Protein AF-0000000087188736 (afdb_homodimer)

Organism: Streptomyces mobaraensis (NCBI:txid35621)

Structure (mmCIF, N/CA/C/O backbone):
data_AF-0000000087188736-model_v1
#
loop_
_entity.id
_entity.type
_entity.pdbx_description
1 polymer 'DUF3574 domain-containing protein'
#
loop_
_atom_site.group_PDB
_atom_site.id
_atom_site.type_symbol
_atom_site.label_atom_id
_atom_site.label_alt_id
_atom_site.label_comp_id
_atom_site.label_asym_id
_atom_site.label_entity_id
_atom_site.label_seq_id
_atom_site.pdbx_PDB_ins_code
_atom_site.Cartn_x
_atom_site.Cartn_y
_atom_site.Cartn_z
_atom_site.occupancy
_atom_site.B_iso_or_equiv
_atom_site.auth_seq_id
_atom_site.auth_comp_id
_atom_site.auth_asym_id
_atom_site.auth_atom_id
_atom_site.pdbx_PDB_model_num
ATOM 1 N N . MET A 1 1 ? -51.281 62.625 -35.094 1 27.75 1 MET A N 1
ATOM 2 C CA . MET A 1 1 ? -51.719 63.25 -33.875 1 27.75 1 MET A CA 1
ATOM 3 C C . MET A 1 1 ? -50.906 62.75 -32.688 1 27.75 1 MET A C 1
ATOM 5 O O . MET A 1 1 ? -50.688 63.5 -31.719 1 27.75 1 MET A O 1
ATOM 9 N N . PRO A 1 2 ? -50.438 61.281 -32.531 1 32.44 2 PRO A N 1
ATOM 10 C CA . PRO A 1 2 ? -50.594 60.719 -31.188 1 32.44 2 PRO A CA 1
ATOM 11 C C . PRO A 1 2 ? -49.5 61.125 -30.203 1 32.44 2 PRO A C 1
ATOM 13 O O . PRO A 1 2 ? -48.406 61.531 -30.625 1 32.44 2 PRO A O 1
ATOM 16 N N . GLN A 1 3 ? -49.906 61.5 -29 1 30.98 3 GLN A N 1
ATOM 17 C CA . GLN A 1 3 ? -49.5 61.938 -27.672 1 30.98 3 GLN A CA 1
ATOM 18 C C . GLN A 1 3 ? -48.469 61 -27.062 1 30.98 3 GLN A C 1
ATOM 20 O O . GLN A 1 3 ? -48.625 59.781 -27.141 1 30.98 3 GLN A O 1
ATOM 25 N N . ARG A 1 4 ? -47.219 61.406 -27.141 1 35.22 4 ARG A N 1
ATOM 26 C CA . ARG A 1 4 ? -45.938 60.906 -26.578 1 35.22 4 ARG A CA 1
ATOM 27 C C . ARG A 1 4 ? -46.094 60.656 -25.078 1 35.22 4 ARG A C 1
ATOM 29 O O . ARG A 1 4 ? -46.031 61.562 -24.266 1 35.22 4 ARG A O 1
ATOM 36 N N . THR A 1 5 ? -47.25 59.844 -24.703 1 33.78 5 THR A N 1
ATOM 37 C CA . THR A 1 5 ? -47.469 59.875 -23.25 1 33.78 5 THR A CA 1
ATOM 38 C C . THR A 1 5 ? -46.188 59.469 -22.516 1 33.78 5 THR A C 1
ATOM 40 O O . THR A 1 5 ? -45.344 58.719 -23.062 1 33.78 5 THR A O 1
ATOM 43 N N . SER A 1 6 ? -45.688 60.344 -21.641 1 32.16 6 SER A N 1
ATOM 44 C CA . SER A 1 6 ? -44.688 60.531 -20.578 1 32.16 6 SER A CA 1
ATOM 45 C C . SER A 1 6 ? -44.656 59.312 -19.656 1 32.16 6 SER A C 1
ATOM 47 O O . SER A 1 6 ? -45.656 58.969 -19.016 1 32.16 6 SER A O 1
ATOM 49 N N . ARG A 1 7 ? -43.875 58.219 -20.141 1 32.88 7 ARG A N 1
ATOM 50 C CA . ARG A 1 7 ? -43.688 56.938 -19.438 1 32.88 7 ARG A CA 1
ATOM 51 C C . ARG A 1 7 ? -43.188 57.188 -18.016 1 32.88 7 ARG A C 1
ATOM 53 O O . ARG A 1 7 ? -42.125 57.75 -17.812 1 32.88 7 ARG A O 1
ATOM 60 N N . LEU A 1 8 ? -44.219 57.5 -17.078 1 28.23 8 LEU A N 1
ATOM 61 C CA . LEU A 1 8 ? -44.062 57.719 -15.656 1 28.23 8 LEU A CA 1
ATOM 62 C C . LEU A 1 8 ? -43.188 56.656 -15.039 1 28.23 8 LEU A C 1
ATOM 64 O O . LEU A 1 8 ? -43.312 55.469 -15.344 1 28.23 8 LEU A O 1
ATOM 68 N N . ARG A 1 9 ? -42.094 57.062 -14.367 1 30.64 9 ARG A N 1
ATOM 69 C CA . ARG A 1 9 ? -40.906 56.625 -13.625 1 30.64 9 ARG A CA 1
ATOM 70 C C . ARG A 1 9 ? -41.312 55.844 -12.383 1 30.64 9 ARG A C 1
ATOM 72 O O . ARG A 1 9 ? -40.469 55.469 -11.562 1 30.64 9 ARG A O 1
ATOM 79 N N . THR A 1 10 ? -42.625 55.312 -12.211 1 30.67 10 THR A N 1
ATOM 80 C CA . THR A 1 10 ? -42.844 55.094 -10.789 1 30.67 10 THR A CA 1
ATOM 81 C C . THR A 1 10 ? -41.875 54.062 -10.234 1 30.67 10 THR A C 1
ATOM 83 O O . THR A 1 10 ? -41.656 53 -10.836 1 30.67 10 THR A O 1
ATOM 86 N N . ALA A 1 11 ? -40.938 54.562 -9.297 1 24.89 11 ALA A N 1
ATOM 87 C CA . ALA A 1 11 ? -39.906 54.062 -8.383 1 24.89 11 ALA A CA 1
ATOM 88 C C . ALA A 1 11 ? -40.438 52.906 -7.527 1 24.89 11 ALA A C 1
ATOM 90 O O . ALA A 1 11 ? -41.594 52.938 -7.098 1 24.89 11 ALA A O 1
ATOM 91 N N . ALA A 1 12 ? -39.656 51.75 -7.457 1 25.45 12 ALA A N 1
ATOM 92 C CA . ALA A 1 12 ? -39.562 50.344 -7.031 1 25.45 12 ALA A CA 1
ATOM 93 C C . ALA A 1 12 ? -39.562 50.25 -5.508 1 25.45 12 ALA A C 1
ATOM 95 O O . ALA A 1 12 ? -38.531 50.5 -4.863 1 25.45 12 ALA A O 1
ATOM 96 N N . LEU A 1 13 ? -40.344 50.969 -4.648 1 25.38 13 LEU A N 1
ATOM 97 C CA . LEU A 1 13 ? -40 50.906 -3.232 1 25.38 13 LEU A CA 1
ATOM 98 C C . LEU A 1 13 ? -40.25 49.5 -2.689 1 25.38 13 LEU A C 1
ATOM 100 O O . LEU A 1 13 ? -41.406 49.062 -2.566 1 25.38 13 LEU A O 1
ATOM 104 N N . ALA A 1 14 ? -39.594 48.375 -3.336 1 23.55 14 ALA A N 1
ATOM 105 C CA . ALA A 1 14 ? -39.969 47.031 -2.883 1 23.55 14 ALA A CA 1
ATOM 106 C C . ALA A 1 14 ? -39.906 46.938 -1.361 1 23.55 14 ALA A C 1
ATOM 108 O O . ALA A 1 14 ? -39.219 47.688 -0.707 1 23.55 14 ALA A O 1
ATOM 109 N N . ALA A 1 15 ? -40.688 45.969 -0.725 1 23.75 15 ALA A N 1
ATOM 110 C CA . ALA A 1 15 ? -41.438 45.406 0.397 1 23.75 15 ALA A CA 1
ATOM 111 C C . ALA A 1 15 ? -40.5 44.719 1.386 1 23.75 15 ALA A C 1
ATOM 113 O O . ALA A 1 15 ? -39.938 43.688 1.08 1 23.75 15 ALA A O 1
ATOM 114 N N . ALA A 1 16 ? -39.5 45.406 2.045 1 26.44 16 ALA A N 1
ATOM 115 C CA . ALA A 1 16 ? -38.562 44.688 2.896 1 26.44 16 ALA A CA 1
ATOM 116 C C . ALA A 1 16 ? -39.312 43.969 4.043 1 26.44 16 ALA A C 1
ATOM 118 O O . ALA A 1 16 ? -39.812 44.625 4.953 1 26.44 16 ALA A O 1
ATOM 119 N N . THR A 1 17 ? -40.188 42.969 3.793 1 27.25 17 THR A N 1
ATOM 120 C CA . THR A 1 17 ? -40.938 42.375 4.887 1 27.25 17 THR A CA 1
ATOM 121 C C . THR A 1 17 ? -40 41.719 5.906 1 27.25 17 THR A C 1
ATOM 123 O O . THR A 1 17 ? -39.156 40.906 5.547 1 27.25 17 THR A O 1
ATOM 126 N N . VAL A 1 18 ? -39.406 42.5 6.844 1 26.5 18 VAL A N 1
ATOM 127 C CA . VAL A 1 18 ? -38.531 42.031 7.934 1 26.5 18 VAL A CA 1
ATOM 128 C C . VAL A 1 18 ? -39.281 40.969 8.742 1 26.5 18 VAL A C 1
ATOM 130 O O . VAL A 1 18 ? -40.312 41.25 9.359 1 26.5 18 VAL A O 1
ATOM 133 N N . LEU A 1 19 ? -39.25 39.656 8.227 1 26.11 19 LEU A N 1
ATOM 134 C CA . LEU A 1 19 ? -39.875 38.5 8.859 1 26.11 19 LEU A CA 1
ATOM 135 C C . LEU A 1 19 ? -39.469 38.406 10.32 1 26.11 19 LEU A C 1
ATOM 137 O O . LEU A 1 19 ? -38.344 38.688 10.68 1 26.11 19 LEU A O 1
ATOM 141 N N . ALA A 1 20 ? -40.438 38.438 11.219 1 27.31 20 ALA A N 1
ATOM 142 C CA . ALA A 1 20 ? -40.656 38.375 12.664 1 27.31 20 ALA A CA 1
ATOM 143 C C . ALA A 1 20 ? -40.062 37.094 13.25 1 27.31 20 ALA A C 1
ATOM 145 O O . ALA A 1 20 ? -40.438 36 12.875 1 27.31 20 ALA A O 1
ATOM 146 N N . VAL A 1 21 ? -38.719 37.062 13.445 1 28.19 21 VAL A N 1
ATOM 147 C CA . VAL A 1 21 ? -38.031 35.938 14.039 1 28.19 21 VAL A CA 1
ATOM 148 C C . VAL A 1 21 ? -38.656 35.562 15.367 1 28.19 21 VAL A C 1
ATOM 150 O O . VAL A 1 21 ? -38.688 36.344 16.312 1 28.19 21 VAL A O 1
ATOM 153 N N . GLY A 1 22 ? -39.812 34.875 15.266 1 24.58 22 GLY A N 1
ATOM 154 C CA . GLY A 1 22 ? -40.625 34.344 16.359 1 24.58 22 GLY A CA 1
ATOM 155 C C . GLY A 1 22 ? -39.781 33.719 17.453 1 24.58 22 GLY A C 1
ATOM 156 O O . GLY A 1 22 ? -38.594 33.375 17.234 1 24.58 22 GLY A O 1
ATOM 157 N N . ALA A 1 23 ? -40.344 33.875 18.656 1 27.56 23 ALA A N 1
ATOM 158 C CA . ALA A 1 23 ? -40.031 33.688 20.078 1 27.56 23 ALA A CA 1
ATOM 159 C C . ALA A 1 23 ? -39.594 32.25 20.359 1 27.56 23 ALA A C 1
ATOM 161 O O . ALA A 1 23 ? -39.875 31.344 19.562 1 27.56 23 ALA A O 1
ATOM 162 N N . PRO A 1 24 ? -39.219 32 21.672 1 32.84 24 PRO A N 1
ATOM 163 C CA . PRO A 1 24 ? -38.469 31.031 22.484 1 32.84 24 PRO A CA 1
ATOM 164 C C . PRO A 1 24 ? -39.25 29.734 22.719 1 32.84 24 PRO A C 1
ATOM 166 O O . PRO A 1 24 ? -40.312 29.75 23.328 1 32.84 24 PRO A O 1
ATOM 169 N N . THR A 1 25 ? -39.531 28.969 21.625 1 30.72 25 THR A N 1
ATOM 170 C CA . THR A 1 25 ? -40.406 27.828 21.938 1 30.72 25 THR A CA 1
ATOM 171 C C . THR A 1 25 ? -39.906 27.094 23.188 1 30.72 25 THR A C 1
ATOM 173 O O . THR A 1 25 ? -38.719 27.125 23.5 1 30.72 25 THR A O 1
ATOM 176 N N . ALA A 1 26 ? -40.812 26.844 24.109 1 27.23 26 ALA A N 1
ATOM 177 C CA . ALA A 1 26 ? -40.938 26.141 25.375 1 27.23 26 ALA A CA 1
ATOM 178 C C . ALA A 1 26 ? -40.344 24.734 25.281 1 27.23 26 ALA A C 1
ATOM 180 O O . ALA A 1 26 ? -40.438 24.078 24.25 1 27.23 26 ALA A O 1
ATOM 181 N N . TYR A 1 27 ? -39.344 24.422 26.125 1 25.69 27 TYR A N 1
ATOM 182 C CA . TYR A 1 27 ? -38.625 23.203 26.516 1 25.69 27 TYR A CA 1
ATOM 183 C C . TYR A 1 27 ? -39.625 22.109 26.906 1 25.69 27 TYR A C 1
ATOM 185 O O . TYR A 1 27 ? -40.156 22.109 28.016 1 25.69 27 TYR A O 1
ATOM 193 N N . ALA A 1 28 ? -40.562 21.812 26.016 1 27.34 28 ALA A N 1
ATOM 194 C CA . ALA A 1 28 ? -41.5 20.766 26.453 1 27.34 28 ALA A CA 1
ATOM 195 C C . ALA A 1 28 ? -40.719 19.578 27.031 1 27.34 28 ALA A C 1
ATOM 197 O O . ALA A 1 28 ? -39.625 19.234 26.547 1 27.34 28 ALA A O 1
ATOM 198 N N . ALA A 1 29 ? -41 19.25 28.25 1 29.73 29 ALA A N 1
ATOM 199 C CA . ALA A 1 29 ? -40.719 18.094 29.109 1 29.73 29 ALA A CA 1
ATOM 200 C C . ALA A 1 29 ? -41.062 16.797 28.406 1 29.73 29 ALA A C 1
ATOM 202 O O . ALA A 1 29 ? -42.219 16.469 28.188 1 29.73 29 ALA A O 1
ATOM 203 N N . LEU A 1 30 ? -40.406 16.453 27.266 1 29.36 30 LEU A N 1
ATOM 204 C CA . LEU A 1 30 ? -40.719 15.156 26.656 1 29.36 30 LEU A CA 1
ATOM 205 C C . LEU A 1 30 ? -40.719 14.047 27.703 1 29.36 30 LEU A C 1
ATOM 207 O O . LEU A 1 30 ? -39.75 13.93 28.484 1 29.36 30 LEU A O 1
ATOM 211 N N . ASP A 1 31 ? -41.812 13.688 28.172 1 30.98 31 ASP A N 1
ATOM 212 C CA . ASP A 1 31 ? -42.156 12.484 28.938 1 30.98 31 ASP A CA 1
ATOM 213 C C . ASP A 1 31 ? -41.406 11.266 28.406 1 30.98 31 ASP A C 1
ATOM 215 O O . ASP A 1 31 ? -41.25 11.109 27.188 1 30.98 31 ASP A O 1
ATOM 219 N N . ALA A 1 32 ? -40.469 10.68 29.234 1 30.78 32 ALA A N 1
ATOM 220 C CA . ALA A 1 32 ? -39.594 9.523 29.172 1 30.78 32 ALA A CA 1
ATOM 221 C C . ALA A 1 32 ? -40.312 8.281 28.703 1 30.78 32 ALA A C 1
ATOM 223 O O . ALA A 1 32 ? -40.938 7.582 29.5 1 30.78 32 ALA A O 1
ATOM 224 N N . GLY A 1 33 ? -41.375 8.375 27.812 1 33.59 33 GLY A N 1
ATOM 225 C CA . GLY A 1 33 ? -41.906 7.066 27.469 1 33.59 33 GLY A CA 1
ATOM 226 C C . GLY A 1 33 ? -40.812 6.051 27.156 1 33.59 33 GLY A C 1
ATOM 227 O O . GLY A 1 33 ? -39.688 6.418 26.906 1 33.59 33 GLY A O 1
ATOM 228 N N . GLY A 1 34 ? -41.156 4.762 27.438 1 40 34 GLY A N 1
ATOM 229 C CA . GLY A 1 34 ? -40.375 3.539 27.281 1 40 34 GLY A CA 1
ATOM 230 C C . GLY A 1 34 ? -39.656 3.459 25.953 1 40 34 GLY A C 1
ATOM 231 O O . GLY A 1 34 ? -40.281 3.404 24.906 1 40 34 GLY A O 1
ATOM 232 N N . GLU A 1 35 ? -38.594 4.203 25.797 1 39.28 35 GLU A N 1
ATOM 233 C CA . GLU A 1 35 ? -37.75 4.23 24.578 1 39.28 35 GLU A CA 1
ATOM 234 C C . GLU A 1 35 ? -37.562 2.822 24.031 1 39.28 35 GLU A C 1
ATOM 236 O O . GLU A 1 35 ? -37.125 1.926 24.75 1 39.28 35 GLU A O 1
ATOM 241 N N . PRO A 1 36 ? -38.531 2.41 23 1 43.47 36 PRO A N 1
ATOM 242 C CA . PRO A 1 36 ? -38.188 1.096 22.453 1 43.47 36 PRO A CA 1
ATOM 243 C C . PRO A 1 36 ? -36.688 0.886 22.297 1 43.47 36 PRO A C 1
ATOM 245 O O . PRO A 1 36 ? -35.938 1.857 22.219 1 43.47 36 PRO A O 1
ATOM 248 N N . ALA A 1 37 ? -36.188 -0.31 22.594 1 42.84 37 ALA A N 1
ATOM 249 C CA . ALA A 1 37 ? -34.812 -0.797 22.438 1 42.84 37 ALA A CA 1
ATOM 250 C C . ALA A 1 37 ? -34.156 -0.252 21.156 1 42.84 37 ALA A C 1
ATOM 252 O O . ALA A 1 37 ? -34.844 -0.076 20.141 1 42.84 37 ALA A O 1
ATOM 253 N N . PRO A 1 38 ? -33.188 0.648 21.266 1 43.16 38 PRO A N 1
ATOM 254 C CA . PRO A 1 38 ? -32.5 1.058 20.031 1 43.16 38 PRO A CA 1
ATOM 255 C C . PRO A 1 38 ? -32.406 -0.062 19 1 43.16 38 PRO A C 1
ATOM 257 O O . PRO A 1 38 ? -32.062 -1.194 19.328 1 43.16 38 PRO A O 1
ATOM 260 N N . ALA A 1 39 ? -33.438 -0.258 18.156 1 43.62 39 ALA A N 1
ATOM 261 C CA . ALA A 1 39 ? -33.219 -1.153 17.031 1 43.62 39 ALA A CA 1
ATOM 262 C C . ALA A 1 39 ? -31.766 -1.042 16.516 1 43.62 39 ALA A C 1
ATOM 264 O O . ALA A 1 39 ? -31.219 0.058 16.422 1 43.62 39 ALA A O 1
ATOM 265 N N . ASP A 1 40 ? -30.875 -1.92 16.844 1 44.75 40 ASP A N 1
ATOM 266 C CA . ASP A 1 40 ? -29.594 -2.057 16.172 1 44.75 40 ASP A CA 1
ATOM 267 C C . ASP A 1 40 ? -29.703 -1.699 14.688 1 44.75 40 ASP A C 1
ATOM 269 O O . ASP A 1 40 ? -30.266 -2.469 13.898 1 44.75 40 ASP A O 1
ATOM 273 N N . ARG A 1 41 ? -30.188 -0.602 14.203 1 47.16 41 ARG A N 1
ATOM 274 C CA . ARG A 1 41 ? -30.141 -0.285 12.773 1 47.16 41 ARG A CA 1
ATOM 275 C C . ARG A 1 41 ? -28.828 -0.756 12.148 1 47.16 41 ARG A C 1
ATOM 277 O O . ARG A 1 41 ? -27.766 -0.19 12.414 1 47.16 41 ARG A O 1
ATOM 284 N N . SER A 1 42 ? -28.531 -2.086 12.016 1 52.53 42 SER A N 1
ATOM 285 C CA . SER A 1 42 ? -27.453 -2.59 11.164 1 52.53 42 SER A CA 1
ATOM 286 C C . SER A 1 42 ? -27.312 -1.75 9.898 1 52.53 42 SER A C 1
ATOM 288 O O . SER A 1 42 ? -28.234 -1.699 9.07 1 52.53 42 SER A O 1
ATOM 290 N N . THR A 1 43 ? -26.891 -0.532 9.945 1 63.12 43 THR A N 1
ATOM 291 C CA . THR A 1 43 ? -26.594 0.193 8.711 1 63.12 43 THR A CA 1
ATOM 292 C C . THR A 1 43 ? -26.234 -0.773 7.59 1 63.12 43 THR A C 1
ATOM 294 O O . THR A 1 43 ? -25.359 -1.629 7.758 1 63.12 43 THR A O 1
ATOM 297 N N . ALA A 1 44 ? -27.031 -1.11 6.754 1 68.25 44 ALA A N 1
ATOM 298 C CA . ALA A 1 44 ? -26.938 -1.999 5.598 1 68.25 44 ALA A CA 1
ATOM 299 C C . ALA A 1 44 ? -25.703 -1.69 4.762 1 68.25 44 ALA A C 1
ATOM 301 O O . ALA A 1 44 ? -25.5 -0.548 4.344 1 68.25 44 ALA A O 1
ATOM 302 N N . VAL A 1 45 ? -24.641 -2.475 4.988 1 82.06 45 VAL A N 1
ATOM 303 C CA . VAL A 1 45 ? -23.453 -2.361 4.148 1 82.06 45 VAL A CA 1
ATOM 304 C C . VAL A 1 45 ? -23.812 -2.652 2.697 1 82.06 45 VAL A C 1
ATOM 306 O O . VAL A 1 45 ? -24.438 -3.674 2.4 1 82.06 45 VAL A O 1
ATOM 309 N N . ARG A 1 46 ? -23.688 -1.689 1.823 1 91.12 46 ARG A N 1
ATOM 310 C CA . ARG A 1 46 ? -23.891 -1.845 0.387 1 91.12 46 ARG A CA 1
ATOM 311 C C . ARG A 1 46 ? -22.797 -2.713 -0.231 1 91.12 46 ARG A C 1
ATOM 313 O O . ARG A 1 46 ? -21.641 -2.668 0.198 1 91.12 46 ARG A O 1
ATOM 320 N N . GLY A 1 47 ? -23.234 -3.549 -1.234 1 95.44 47 GLY A N 1
ATOM 321 C CA . GLY A 1 47 ? -22.297 -4.352 -1.997 1 95.44 47 GLY A CA 1
ATOM 322 C C . GLY A 1 47 ? -22.234 -5.797 -1.54 1 95.44 47 GLY A C 1
ATOM 323 O O . GLY A 1 47 ? -22.969 -6.199 -0.637 1 95.44 47 GLY A O 1
ATOM 324 N N . THR A 1 48 ? -21.594 -6.555 -2.295 1 95.88 48 THR A N 1
ATOM 325 C CA . THR A 1 48 ? -21.391 -7.973 -2.023 1 95.88 48 THR A CA 1
ATOM 326 C C . THR A 1 48 ? -20.016 -8.219 -1.432 1 95.88 48 THR A C 1
ATOM 328 O O . THR A 1 48 ? -19.047 -7.504 -1.755 1 95.88 48 THR A O 1
ATOM 331 N N . PRO A 1 49 ? -19.844 -9.203 -0.565 1 97.12 49 PRO A N 1
ATOM 332 C CA . PRO A 1 49 ? -18.547 -9.5 0.04 1 97.12 49 PRO A CA 1
ATOM 333 C C . PRO A 1 49 ? -17.5 -9.961 -0.982 1 97.12 49 PRO A C 1
ATOM 335 O O . PRO A 1 49 ? -17.766 -10.898 -1.745 1 97.12 49 PRO A O 1
ATOM 338 N N . TYR A 1 50 ? -16.391 -9.289 -0.994 1 97.81 50 TYR A N 1
ATOM 339 C CA . TYR A 1 50 ? -15.234 -9.586 -1.835 1 97.81 50 TYR A CA 1
ATOM 340 C C . TYR A 1 50 ? -13.961 -9.703 -0.999 1 97.81 50 TYR A C 1
ATOM 342 O O . TYR A 1 50 ? -13.945 -9.312 0.171 1 97.81 50 TYR A O 1
ATOM 350 N N . VAL A 1 51 ? -12.977 -10.312 -1.604 1 98.06 51 VAL A N 1
ATOM 351 C CA . VAL A 1 51 ? -11.594 -10.211 -1.147 1 98.06 51 VAL A CA 1
ATOM 352 C C . VAL A 1 51 ? -10.812 -9.281 -2.072 1 98.06 51 VAL A C 1
ATOM 354 O O . VAL A 1 51 ? -10.906 -9.391 -3.297 1 98.06 51 VAL A O 1
ATOM 357 N N . GLY A 1 52 ? -10.172 -8.281 -1.506 1 98.38 52 GLY A N 1
ATOM 358 C CA . GLY A 1 52 ? -9.156 -7.508 -2.199 1 98.38 52 GLY A CA 1
ATOM 359 C C . GLY A 1 52 ? -7.746 -8.016 -1.945 1 98.38 52 GLY A C 1
ATOM 360 O O . GLY A 1 52 ? -7.297 -8.062 -0.799 1 98.38 52 GLY A O 1
ATOM 361 N N . THR A 1 53 ? -7.086 -8.469 -2.984 1 98.69 53 THR A N 1
ATOM 362 C CA . THR A 1 53 ? -5.703 -8.93 -2.895 1 98.69 53 THR A CA 1
ATOM 363 C C . THR A 1 53 ? -4.754 -7.906 -3.51 1 98.69 53 THR A C 1
ATOM 365 O O . THR A 1 53 ? -4.934 -7.496 -4.656 1 98.69 53 THR A O 1
ATOM 368 N N . HIS A 1 54 ? -3.754 -7.469 -2.729 1 98.81 54 HIS A N 1
ATOM 369 C CA . HIS A 1 54 ? -2.658 -6.617 -3.174 1 98.81 54 HIS A CA 1
ATOM 370 C C . HIS A 1 54 ? -1.355 -7.402 -3.281 1 98.81 54 HIS A C 1
ATOM 372 O O . HIS A 1 54 ? -0.915 -8.016 -2.307 1 98.81 54 HIS A O 1
ATOM 378 N N . LEU A 1 55 ? -0.777 -7.402 -4.43 1 98.94 55 LEU A N 1
ATOM 379 C CA . LEU A 1 55 ? 0.523 -8.016 -4.68 1 98.94 55 LEU A CA 1
ATOM 380 C C . LEU A 1 55 ? 1.58 -6.953 -4.961 1 98.94 55 LEU A C 1
ATOM 382 O O . LEU A 1 55 ? 1.358 -6.047 -5.766 1 98.94 55 LEU A O 1
ATOM 386 N N . TYR A 1 56 ? 2.691 -7.051 -4.309 1 98.75 56 TYR A N 1
ATOM 387 C CA . TYR A 1 56 ? 3.793 -6.109 -4.469 1 98.75 56 TYR A CA 1
ATOM 388 C C . TYR A 1 56 ? 4.969 -6.766 -5.191 1 98.75 56 TYR A C 1
ATOM 390 O O . TYR A 1 56 ? 5.609 -7.668 -4.648 1 98.75 56 TYR A O 1
ATOM 398 N N . PHE A 1 57 ? 5.25 -6.258 -6.352 1 98.81 57 PHE A N 1
ATOM 399 C CA . PHE A 1 57 ? 6.27 -6.812 -7.23 1 98.81 57 PHE A CA 1
ATOM 400 C C . PHE A 1 57 ? 7.504 -5.922 -7.258 1 98.81 57 PHE A C 1
ATOM 402 O O . PHE A 1 57 ? 7.496 -4.859 -7.887 1 98.81 57 PHE A O 1
ATOM 409 N N . GLY A 1 58 ? 8.539 -6.395 -6.543 1 98.12 58 GLY A N 1
ATOM 410 C CA . GLY A 1 58 ? 9.812 -5.707 -6.684 1 98.12 58 GLY A CA 1
ATOM 411 C C . GLY A 1 58 ? 10.406 -5.832 -8.07 1 98.12 58 GLY A C 1
ATOM 412 O O . GLY A 1 58 ? 10.086 -6.766 -8.805 1 98.12 58 GLY A O 1
ATOM 413 N N . THR A 1 59 ? 11.352 -4.898 -8.383 1 98.62 59 THR A N 1
ATOM 414 C CA . THR A 1 59 ? 11.875 -4.93 -9.75 1 98.62 59 THR A CA 1
ATOM 415 C C . THR A 1 59 ? 13.375 -5.227 -9.75 1 98.62 59 THR A C 1
ATOM 417 O O . THR A 1 59 ? 13.945 -5.555 -10.789 1 98.62 59 THR A O 1
ATOM 420 N N . ALA A 1 60 ? 14.031 -5.035 -8.633 1 96.38 60 ALA A N 1
ATOM 421 C CA . ALA A 1 60 ? 15.469 -5.316 -8.555 1 96.38 60 ALA A CA 1
ATOM 422 C C . ALA A 1 60 ? 15.742 -6.816 -8.617 1 96.38 60 ALA A C 1
ATOM 424 O O . ALA A 1 60 ? 15.18 -7.59 -7.84 1 96.38 60 ALA A O 1
ATOM 425 N N . ARG A 1 61 ? 16.656 -7.172 -9.516 1 95.81 61 ARG A N 1
ATOM 426 C CA . ARG A 1 61 ? 16.906 -8.594 -9.734 1 95.81 61 ARG A CA 1
ATOM 427 C C . ARG A 1 61 ? 18.172 -9.047 -9.023 1 95.81 61 ARG A C 1
ATOM 429 O O . ARG A 1 61 ? 19.203 -8.367 -9.086 1 95.81 61 ARG A O 1
ATOM 436 N N . SER A 1 62 ? 18.125 -10.148 -8.477 1 91.69 62 SER A N 1
ATOM 437 C CA . SER A 1 62 ? 19.25 -10.656 -7.691 1 91.69 62 SER A CA 1
ATOM 438 C C . SER A 1 62 ? 20.312 -11.281 -8.586 1 91.69 62 SER A C 1
ATOM 440 O O . SER A 1 62 ? 21.422 -11.539 -8.141 1 91.69 62 SER A O 1
ATOM 442 N N . ASP A 1 63 ? 20.016 -11.5 -9.773 1 92.56 63 ASP A N 1
ATOM 443 C CA . ASP A 1 63 ? 20.938 -12.188 -10.672 1 92.56 63 ASP A CA 1
ATOM 444 C C . ASP A 1 63 ? 21.844 -11.188 -11.391 1 92.56 63 ASP A C 1
ATOM 446 O O . ASP A 1 63 ? 22.594 -11.562 -12.305 1 92.56 63 ASP A O 1
ATOM 450 N N . GLY A 1 64 ? 21.766 -10.016 -11.133 1 91.19 64 GLY A N 1
ATOM 451 C CA . GLY A 1 64 ? 22.656 -9.008 -11.695 1 91.19 64 GLY A CA 1
ATOM 452 C C . GLY A 1 64 ? 22.109 -8.391 -12.969 1 91.19 64 GLY A C 1
ATOM 453 O O . GLY A 1 64 ? 22.703 -7.449 -13.508 1 91.19 64 GLY A O 1
ATOM 454 N N . HIS A 1 65 ? 21.062 -8.906 -13.477 1 94.75 65 HIS A N 1
ATOM 455 C CA . HIS A 1 65 ? 20.422 -8.289 -14.641 1 94.75 65 HIS A CA 1
ATOM 456 C C . HIS A 1 65 ? 19.797 -6.953 -14.289 1 94.75 65 HIS A C 1
ATOM 458 O O . HIS A 1 65 ? 19.562 -6.668 -13.109 1 94.75 65 HIS A O 1
ATOM 464 N N . PRO A 1 66 ? 19.578 -6.152 -15.344 1 96.88 66 PRO A N 1
ATOM 465 C CA . PRO A 1 66 ? 18.891 -4.891 -15.078 1 96.88 66 PRO A CA 1
ATOM 466 C C . PRO A 1 66 ? 17.516 -5.102 -14.453 1 96.88 66 PRO A C 1
ATOM 468 O O . PRO A 1 66 ? 16.922 -6.172 -14.602 1 96.88 66 PRO A O 1
ATOM 471 N N . ASP A 1 67 ? 17.031 -4.102 -13.766 1 98.12 67 ASP A N 1
ATOM 472 C CA . ASP A 1 67 ? 15.711 -4.137 -13.148 1 98.12 67 ASP A CA 1
ATOM 473 C C . ASP A 1 67 ? 14.641 -4.492 -14.172 1 98.12 67 ASP A C 1
ATOM 475 O O . ASP A 1 67 ? 14.781 -4.195 -15.359 1 98.12 67 ASP A O 1
ATOM 479 N N . VAL A 1 68 ? 13.547 -5.113 -13.648 1 98.62 68 VAL A N 1
ATOM 480 C CA . VAL A 1 68 ? 12.383 -5.402 -14.477 1 98.62 68 VAL A CA 1
ATOM 481 C C . VAL A 1 68 ? 11.828 -4.102 -15.062 1 98.62 68 VAL A C 1
ATOM 483 O O . VAL A 1 68 ? 11.5 -3.172 -14.32 1 98.62 68 VAL A O 1
ATOM 486 N N . THR A 1 69 ? 11.695 -4.031 -16.328 1 98.31 69 THR A N 1
ATOM 487 C CA . THR A 1 69 ? 11.195 -2.834 -17 1 98.31 69 THR A CA 1
ATOM 488 C C . THR A 1 69 ? 9.672 -2.809 -17 1 98.31 69 THR A C 1
ATOM 490 O O . THR A 1 69 ? 9.023 -3.832 -16.766 1 98.31 69 THR A O 1
ATOM 493 N N . ASP A 1 70 ? 9.133 -1.65 -17.281 1 98.31 70 ASP A N 1
ATO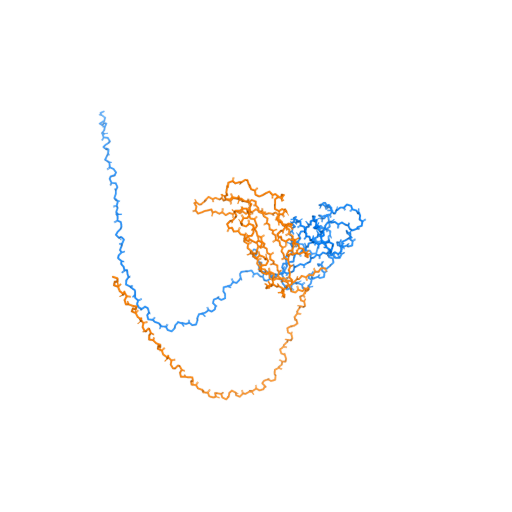M 494 C CA . ASP A 1 70 ? 7.684 -1.52 -17.406 1 98.31 70 ASP A CA 1
ATOM 495 C C . ASP A 1 70 ? 7.137 -2.471 -18.469 1 98.31 70 ASP A C 1
ATOM 497 O O . ASP A 1 70 ? 6.113 -3.123 -18.266 1 98.31 70 ASP A O 1
ATOM 501 N N . ARG A 1 71 ? 7.793 -2.512 -19.562 1 98.56 71 ARG A N 1
ATOM 502 C CA . ARG A 1 71 ? 7.355 -3.375 -20.656 1 98.56 71 ARG A CA 1
ATOM 503 C C . ARG A 1 71 ? 7.355 -4.84 -20.234 1 98.56 71 ARG A C 1
ATOM 505 O O . ARG A 1 71 ? 6.395 -5.566 -20.5 1 98.56 71 ARG A O 1
ATOM 512 N N . GLN A 1 72 ? 8.422 -5.254 -19.609 1 98.69 72 GLN A N 1
ATOM 513 C CA . GLN A 1 72 ? 8.508 -6.629 -19.141 1 98.69 72 GLN A CA 1
ATOM 514 C C . GLN A 1 72 ? 7.391 -6.949 -18.156 1 98.69 72 GLN A C 1
ATOM 516 O O . GLN A 1 72 ? 6.797 -8.023 -18.203 1 98.69 72 GLN A O 1
ATOM 521 N N . PHE A 1 73 ? 7.117 -6.027 -17.266 1 98.88 73 PHE A N 1
ATOM 522 C CA . PHE A 1 73 ? 6.066 -6.258 -16.281 1 98.88 73 PHE A CA 1
ATOM 523 C C . PHE A 1 73 ? 4.699 -6.328 -16.953 1 98.88 73 PHE A C 1
ATOM 525 O O . PHE A 1 73 ? 3.887 -7.195 -16.625 1 98.88 73 PHE A O 1
ATOM 532 N N . ARG A 1 74 ? 4.438 -5.477 -17.828 1 98.62 74 ARG A N 1
ATOM 533 C CA . ARG A 1 74 ? 3.166 -5.5 -18.547 1 98.62 74 ARG A CA 1
ATOM 534 C C . ARG A 1 74 ? 2.982 -6.816 -19.297 1 98.62 74 ARG A C 1
ATOM 536 O O . ARG A 1 74 ? 1.883 -7.371 -19.328 1 98.62 74 ARG A O 1
ATOM 543 N N . ASP A 1 75 ? 3.992 -7.27 -19.891 1 98.88 75 ASP A N 1
ATOM 544 C CA . ASP A 1 75 ? 3.941 -8.562 -20.578 1 98.88 75 ASP A CA 1
ATOM 545 C C . ASP A 1 75 ? 3.65 -9.688 -19.594 1 98.88 75 ASP A C 1
ATOM 547 O O . ASP A 1 75 ? 2.859 -10.586 -19.891 1 98.88 75 ASP A O 1
ATOM 551 N N . PHE A 1 76 ? 4.328 -9.656 -18.469 1 98.94 76 PHE A N 1
ATOM 552 C CA . PHE A 1 76 ? 4.086 -10.641 -17.438 1 98.94 76 PHE A CA 1
ATOM 553 C C . PHE A 1 76 ? 2.621 -10.641 -17.016 1 98.94 76 PHE A C 1
ATOM 555 O O . PHE A 1 76 ? 1.996 -11.703 -16.922 1 98.94 76 PHE A O 1
ATOM 562 N N . VAL A 1 77 ? 2.092 -9.406 -16.797 1 98.94 77 VAL A N 1
ATOM 563 C CA . VAL A 1 77 ? 0.7 -9.281 -16.375 1 98.94 77 VAL A CA 1
ATOM 564 C C . VAL A 1 77 ? -0.218 -9.859 -17.453 1 98.94 77 VAL A C 1
ATOM 566 O O . VAL A 1 77 ? -1.128 -10.633 -17.156 1 98.94 77 VAL A O 1
ATOM 569 N N . THR A 1 78 ? 0.023 -9.477 -18.625 1 98.81 78 THR A N 1
ATOM 570 C CA . THR A 1 78 ? -0.791 -9.945 -19.734 1 98.81 78 THR A CA 1
ATOM 571 C C . THR A 1 78 ? -0.761 -11.461 -19.844 1 98.81 78 THR A C 1
ATOM 573 O O . THR A 1 78 ? -1.798 -12.102 -20.047 1 98.81 78 THR A O 1
ATOM 576 N N . ARG A 1 79 ? 0.348 -12.102 -19.562 1 98.81 79 ARG A N 1
ATOM 577 C CA . ARG A 1 79 ? 0.542 -13.516 -19.828 1 98.81 79 ARG A CA 1
ATOM 578 C C . ARG A 1 79 ? 0.194 -14.359 -18.609 1 98.81 79 ARG A C 1
ATOM 580 O O . ARG A 1 79 ? -0.277 -15.492 -18.75 1 98.81 79 ARG A O 1
ATOM 587 N N . ARG A 1 80 ? 0.438 -13.773 -17.453 1 98.88 80 ARG A N 1
ATOM 588 C CA . ARG A 1 80 ? 0.385 -14.633 -16.281 1 98.88 80 ARG A CA 1
ATOM 589 C C . ARG A 1 80 ? -0.789 -14.258 -15.383 1 98.88 80 ARG A C 1
ATO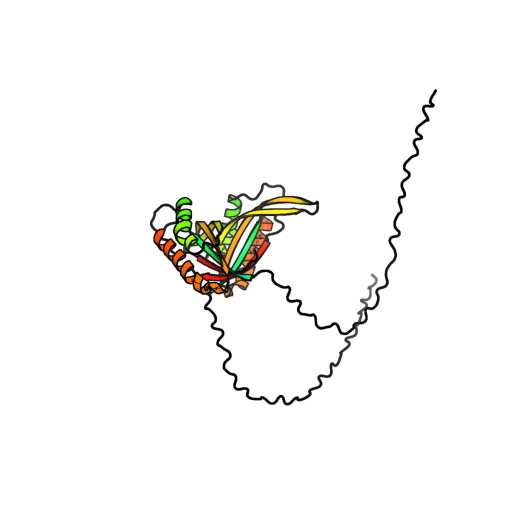M 591 O O . ARG A 1 80 ? -1.341 -15.109 -14.688 1 98.88 80 ARG A O 1
ATOM 598 N N . VAL A 1 81 ? -1.229 -13 -15.453 1 98.88 81 VAL A N 1
ATOM 599 C CA . VAL A 1 81 ? -2.24 -12.562 -14.5 1 98.88 81 VAL A CA 1
ATOM 600 C C . VAL A 1 81 ? -3.607 -12.516 -15.18 1 98.88 81 VAL A C 1
ATOM 602 O O . VAL A 1 81 ? -4.566 -13.125 -14.703 1 98.88 81 VAL A O 1
ATOM 605 N N . THR A 1 82 ? -3.658 -11.859 -16.297 1 98.75 82 THR A N 1
ATOM 606 C CA . THR A 1 82 ? -4.922 -11.555 -16.953 1 98.75 82 THR A CA 1
ATOM 607 C C . THR A 1 82 ? -5.691 -12.836 -17.266 1 98.75 82 THR A C 1
ATOM 609 O O . THR A 1 82 ? -6.902 -12.906 -17.062 1 98.75 82 THR A O 1
ATOM 612 N N . PRO A 1 83 ? -5.105 -13.93 -17.734 1 98.56 83 PRO A N 1
ATOM 613 C CA . PRO A 1 83 ? -5.891 -15.141 -18 1 98.56 83 PRO A CA 1
ATOM 614 C C . PRO A 1 83 ? -6.539 -15.711 -16.75 1 98.56 83 PRO A C 1
ATOM 616 O O . PRO A 1 83 ? -7.609 -16.328 -16.828 1 98.56 83 PRO A O 1
ATOM 619 N N . LYS A 1 84 ? -5.965 -15.477 -15.609 1 98.12 84 LYS A N 1
ATOM 620 C CA . LYS A 1 84 ? -6.48 -16.016 -14.352 1 98.12 84 LYS A CA 1
ATOM 621 C C . LYS A 1 84 ? -7.484 -15.07 -13.719 1 98.12 84 LYS A C 1
ATOM 623 O O . LYS A 1 84 ? -8.312 -15.484 -12.906 1 98.12 84 LYS A O 1
ATOM 628 N N . PHE A 1 85 ? -7.398 -13.844 -14.039 1 98.19 85 PHE A N 1
ATOM 629 C CA . PHE A 1 85 ? -8.289 -12.812 -13.523 1 98.19 85 PHE A CA 1
ATOM 630 C C . PHE A 1 85 ? -8.82 -11.938 -14.656 1 98.19 85 PHE A C 1
ATOM 632 O O . PHE A 1 85 ? -8.555 -10.734 -14.695 1 98.19 85 PHE A O 1
ATOM 639 N N . PRO A 1 86 ? -9.617 -12.469 -15.453 1 97.81 86 PRO A N 1
ATOM 640 C CA . PRO A 1 86 ? -10.062 -11.742 -16.641 1 97.81 86 PRO A CA 1
ATOM 641 C C . PRO A 1 86 ? -11.055 -10.625 -16.328 1 97.81 86 PRO A C 1
ATOM 643 O O . PRO A 1 86 ? -11.281 -9.734 -17.156 1 97.81 86 PRO A O 1
ATOM 646 N N . ALA A 1 87 ? -11.695 -10.586 -15.148 1 95.38 87 ALA A N 1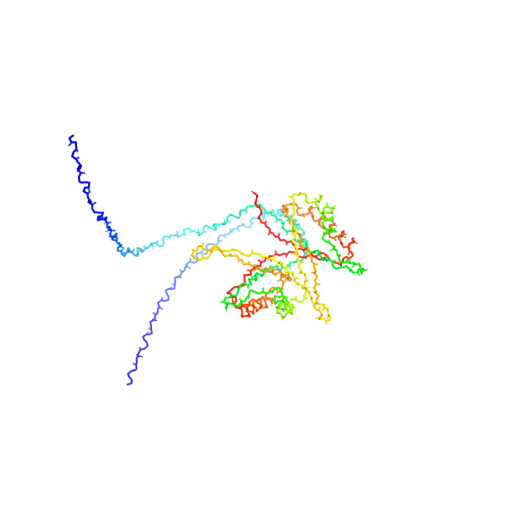
ATOM 647 C CA . ALA A 1 87 ? -12.742 -9.625 -14.805 1 95.38 87 ALA A CA 1
ATOM 648 C C . ALA A 1 87 ? -12.164 -8.234 -14.586 1 95.38 87 ALA A C 1
ATOM 650 O O . ALA A 1 87 ? -12.891 -7.238 -14.609 1 95.38 87 ALA A O 1
ATOM 651 N N . GLY A 1 88 ? -10.852 -8.164 -14.242 1 96.44 88 GLY A N 1
ATOM 652 C CA . GLY A 1 88 ? -10.227 -6.863 -14.094 1 96.44 88 GLY A CA 1
ATOM 653 C C . GLY A 1 88 ? -9.141 -6.844 -13.031 1 96.44 88 GLY A C 1
ATOM 654 O O . GLY A 1 88 ? -9.109 -7.707 -12.148 1 96.44 88 GLY A O 1
ATOM 655 N N . LEU A 1 89 ? -8.258 -5.914 -13.156 1 98.62 89 LEU A N 1
ATOM 656 C CA . LEU A 1 89 ? -7.18 -5.641 -12.203 1 98.62 89 LEU A CA 1
ATOM 657 C C . LEU A 1 89 ? -6.703 -4.195 -12.328 1 98.62 89 LEU A C 1
ATOM 659 O O . LEU A 1 89 ? -7.027 -3.51 -13.297 1 98.62 89 LEU A O 1
ATOM 663 N N . SER A 1 90 ? -6.109 -3.68 -11.297 1 98.5 90 SER A N 1
ATOM 664 C CA . SER A 1 90 ? -5.441 -2.381 -11.336 1 98.5 90 SER A CA 1
ATOM 665 C C . SER A 1 90 ? -3.957 -2.514 -11.023 1 98.5 90 SER A C 1
ATOM 667 O O . SER A 1 90 ? -3.561 -3.371 -10.227 1 98.5 90 SER A O 1
ATOM 669 N N . ILE A 1 91 ? -3.113 -1.694 -11.648 1 98.75 91 ILE A N 1
ATOM 670 C CA . ILE A 1 91 ? -1.683 -1.601 -11.383 1 98.75 91 ILE A CA 1
ATOM 671 C C . ILE A 1 91 ? -1.321 -0.169 -10.992 1 98.75 91 ILE A C 1
ATOM 673 O O . ILE A 1 91 ? -1.761 0.785 -11.641 1 98.75 91 ILE A O 1
ATOM 677 N N . GLU A 1 92 ? -0.569 -0.054 -9.953 1 98.38 92 GLU A N 1
ATOM 678 C CA . GLU A 1 92 ? -0.017 1.231 -9.531 1 98.38 92 GLU A CA 1
ATOM 679 C C . GLU A 1 92 ? 1.503 1.17 -9.422 1 98.38 92 GLU A C 1
ATOM 681 O O . GLU A 1 92 ? 2.057 0.176 -8.953 1 98.38 92 GLU A O 1
ATOM 686 N N . ASP A 1 93 ? 2.146 2.246 -9.875 1 98.25 93 ASP A N 1
ATOM 687 C CA . ASP A 1 93 ? 3.564 2.4 -9.562 1 98.25 93 ASP A CA 1
ATOM 688 C C . ASP A 1 93 ? 3.775 2.68 -8.078 1 98.25 93 ASP A C 1
ATOM 690 O O . ASP A 1 93 ? 3.014 3.434 -7.469 1 98.25 93 ASP A O 1
ATOM 694 N N . ALA A 1 94 ? 4.809 2.039 -7.562 1 98.12 94 ALA A N 1
ATOM 695 C CA . ALA A 1 94 ? 5.164 2.254 -6.164 1 98.12 94 ALA A CA 1
ATOM 696 C C . ALA A 1 94 ? 6.68 2.271 -5.977 1 98.12 94 ALA A C 1
ATOM 698 O O . ALA A 1 94 ? 7.43 1.992 -6.918 1 98.12 94 ALA A O 1
ATOM 699 N N . ARG A 1 95 ? 7.051 2.76 -4.852 1 98.25 95 ARG A N 1
ATOM 700 C CA . ARG A 1 95 ? 8.43 2.678 -4.375 1 98.25 95 ARG A CA 1
ATOM 701 C C . ARG A 1 95 ? 8.5 1.961 -3.033 1 98.25 95 ARG A C 1
ATOM 703 O O . ARG A 1 95 ? 7.832 2.354 -2.076 1 98.25 95 ARG A O 1
ATOM 710 N N . GLY A 1 96 ? 9.266 0.92 -3.02 1 97.44 96 GLY A N 1
ATOM 711 C CA . GLY A 1 96 ? 9.531 0.229 -1.768 1 97.44 96 GLY A CA 1
ATOM 712 C C . GLY A 1 96 ? 10.766 0.738 -1.052 1 97.44 96 GLY A C 1
ATOM 713 O O . GLY A 1 96 ? 11.742 1.132 -1.693 1 97.44 96 GLY A O 1
ATOM 714 N N . GLN A 1 97 ? 10.766 0.676 0.213 1 98 97 GLN A N 1
ATOM 715 C CA . GLN A 1 97 ? 11.914 1.041 1.039 1 98 97 GLN A CA 1
ATOM 716 C C . GLN A 1 97 ? 11.992 0.166 2.285 1 98 97 GLN A C 1
ATOM 718 O O . GLN A 1 97 ? 10.977 -0.121 2.916 1 98 97 GLN A O 1
ATOM 723 N N . TRP A 1 98 ? 13.133 -0.33 2.604 1 97.12 98 TRP A N 1
ATOM 724 C CA . TRP A 1 98 ? 13.414 -1.039 3.848 1 97.12 98 TRP A CA 1
ATOM 725 C C . TRP A 1 98 ? 14.844 -0.796 4.305 1 97.12 98 TRP A C 1
ATOM 727 O O . TRP A 1 98 ? 15.625 -0.146 3.605 1 97.12 98 TRP A O 1
ATOM 737 N N . ARG A 1 99 ? 15.016 -1.124 5.445 1 97.25 99 ARG A N 1
ATOM 738 C CA . ARG A 1 99 ? 16.359 -1.104 6 1 97.25 99 ARG A CA 1
ATOM 739 C C . ARG A 1 99 ? 16.922 -2.518 6.141 1 97.25 99 ARG A C 1
ATOM 741 O O . ARG A 1 99 ? 16.281 -3.381 6.754 1 97.25 99 ARG A O 1
ATOM 748 N N . ASP A 1 100 ? 18.109 -2.715 5.621 1 93.12 100 ASP A N 1
ATOM 749 C CA . ASP A 1 100 ? 18.672 -4.059 5.688 1 93.12 100 ASP A CA 1
ATOM 750 C C . ASP A 1 100 ? 19.359 -4.297 7.031 1 93.12 100 ASP A C 1
ATOM 752 O O . ASP A 1 100 ? 19.344 -3.426 7.902 1 93.12 100 ASP A O 1
ATOM 756 N N . ALA A 1 101 ? 19.844 -5.477 7.156 1 92.5 101 ALA A N 1
ATOM 757 C CA . ALA A 1 101 ? 20.406 -5.93 8.422 1 92.5 101 ALA A CA 1
ATOM 758 C C . ALA A 1 101 ? 21.609 -5.074 8.82 1 92.5 101 ALA A C 1
ATOM 760 O O . ALA A 1 101 ? 21.922 -4.953 10 1 92.5 101 ALA A O 1
ATOM 761 N N . LYS A 1 102 ? 22.375 -4.473 7.902 1 95.88 102 LYS A N 1
ATOM 762 C CA . LYS A 1 102 ? 23.547 -3.635 8.156 1 95.88 102 LYS A CA 1
ATOM 763 C C . LYS A 1 102 ? 23.141 -2.186 8.406 1 95.88 102 LYS A C 1
ATOM 765 O O . LYS A 1 102 ? 24 -1.314 8.57 1 95.88 102 LYS A O 1
ATOM 770 N N . GLY A 1 103 ? 21.844 -1.979 8.305 1 94.75 103 GLY A N 1
ATOM 771 C CA . GLY A 1 103 ? 21.328 -0.65 8.594 1 94.75 103 GLY A CA 1
ATOM 772 C C . GLY A 1 103 ? 21.234 0.235 7.363 1 94.75 103 GLY A C 1
ATOM 773 O O . GLY A 1 103 ? 20.922 1.423 7.465 1 94.75 103 GLY A O 1
ATOM 774 N N . VAL A 1 104 ? 21.516 -0.319 6.281 1 96.75 104 VAL A N 1
ATOM 775 C CA . VAL A 1 104 ? 21.5 0.433 5.031 1 96.75 104 VAL A CA 1
ATOM 776 C C . VAL A 1 104 ? 20.062 0.524 4.508 1 96.75 104 VAL A C 1
ATOM 778 O O . VAL A 1 104 ? 19.359 -0.482 4.445 1 96.75 104 VAL A O 1
ATOM 781 N N . VAL A 1 105 ? 19.672 1.757 4.125 1 97.69 105 VAL A N 1
ATOM 782 C CA . VAL A 1 105 ? 18.359 1.96 3.541 1 97.69 105 VAL A CA 1
ATOM 783 C C . VAL A 1 105 ? 18.375 1.582 2.062 1 97.69 105 VAL A C 1
ATOM 785 O O . VAL A 1 105 ? 19.219 2.078 1.302 1 97.69 105 VAL A O 1
ATOM 788 N N . ILE A 1 106 ? 17.469 0.705 1.736 1 95.94 106 ILE A N 1
ATOM 789 C CA . ILE A 1 106 ? 17.344 0.276 0.348 1 95.94 106 ILE A CA 1
ATOM 790 C C . ILE A 1 106 ? 16.031 0.792 -0.232 1 95.94 106 ILE A C 1
ATOM 792 O O . ILE A 1 106 ? 14.992 0.74 0.43 1 95.94 106 ILE A O 1
ATOM 796 N N . ARG A 1 107 ? 16.125 1.304 -1.452 1 97.31 107 ARG A N 1
ATOM 797 C CA . ARG A 1 107 ? 14.961 1.751 -2.213 1 97.31 107 ARG A CA 1
ATOM 798 C C . ARG A 1 107 ? 14.836 0.979 -3.521 1 97.31 107 ARG A C 1
ATOM 800 O O . ARG A 1 107 ? 15.836 0.693 -4.18 1 97.31 107 ARG A O 1
ATOM 807 N N . GLU A 1 108 ? 13.578 0.701 -3.77 1 96.12 108 GLU A N 1
ATOM 808 C CA . GLU A 1 108 ? 13.359 -0.084 -4.98 1 96.12 108 GLU A CA 1
ATOM 809 C C . GLU A 1 108 ? 12.047 0.299 -5.652 1 96.12 108 GLU A C 1
ATOM 811 O O . GLU A 1 108 ? 11.016 0.422 -4.988 1 96.12 108 GLU A O 1
ATOM 816 N N . ARG A 1 109 ? 12.156 0.557 -7.016 1 97.69 109 ARG A N 1
ATOM 817 C CA . ARG A 1 109 ? 10.906 0.632 -7.77 1 97.69 109 ARG A CA 1
ATOM 818 C C . ARG A 1 109 ? 10.117 -0.665 -7.652 1 97.69 109 ARG A C 1
ATOM 820 O O . ARG A 1 109 ? 10.688 -1.755 -7.68 1 97.69 109 ARG A O 1
ATOM 827 N N . SER A 1 110 ? 8.773 -0.524 -7.551 1 98.38 110 SER A N 1
ATOM 828 C CA . SER A 1 110 ? 7.895 -1.682 -7.43 1 98.38 110 SER A CA 1
ATOM 829 C C . SER A 1 110 ? 6.547 -1.422 -8.094 1 98.38 110 SER A C 1
ATOM 831 O O . SER A 1 110 ? 6.273 -0.308 -8.547 1 98.38 110 SER A O 1
ATOM 833 N N . TYR A 1 111 ? 5.812 -2.424 -8.305 1 98.75 111 TYR A N 1
ATOM 834 C CA . TYR A 1 111 ? 4.418 -2.354 -8.727 1 98.75 111 TYR A CA 1
ATOM 835 C C . TYR A 1 111 ? 3.496 -2.945 -7.672 1 98.75 111 TYR A C 1
ATOM 837 O O . TYR A 1 111 ? 3.807 -3.979 -7.074 1 98.75 111 TYR A O 1
ATOM 845 N N . GLU A 1 112 ? 2.443 -2.262 -7.43 1 98.88 112 GLU A N 1
ATOM 846 C CA . GLU A 1 112 ? 1.332 -2.857 -6.695 1 98.88 112 GLU A CA 1
ATOM 847 C C . GLU A 1 112 ? 0.201 -3.262 -7.637 1 98.88 112 GLU A C 1
ATOM 849 O O . GLU A 1 112 ? -0.339 -2.426 -8.359 1 98.88 112 GLU A O 1
ATOM 854 N N . LEU A 1 113 ? -0.157 -4.516 -7.656 1 98.94 113 LEU A N 1
ATOM 855 C CA . LEU A 1 113 ? -1.272 -5.051 -8.43 1 98.94 113 LEU A CA 1
ATOM 856 C C . LEU A 1 113 ? -2.438 -5.422 -7.516 1 98.94 113 LEU A C 1
ATOM 858 O O . LEU A 1 113 ? -2.254 -6.137 -6.523 1 98.94 113 LEU A O 1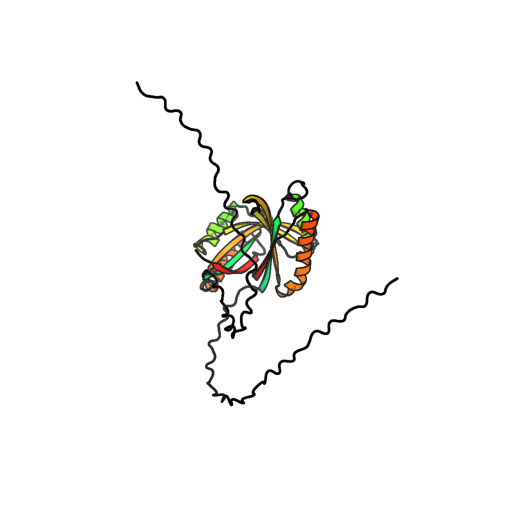
ATOM 862 N N . THR A 1 114 ? -3.602 -4.945 -7.848 1 98.88 114 THR A N 1
ATOM 863 C CA . THR A 1 114 ? -4.785 -5.176 -7.027 1 98.88 114 THR A CA 1
ATOM 864 C C . THR A 1 114 ? -5.816 -6.008 -7.785 1 98.88 114 THR A C 1
ATOM 866 O O . THR A 1 114 ? -6.16 -5.691 -8.922 1 98.88 114 THR A O 1
ATOM 869 N N . LEU A 1 115 ? -6.281 -6.992 -7.109 1 98.69 115 LEU A N 1
ATOM 870 C CA . LEU A 1 115 ? -7.332 -7.887 -7.578 1 98.69 115 LEU A CA 1
ATOM 871 C C . LEU A 1 115 ? -8.531 -7.855 -6.641 1 98.69 115 LEU A C 1
ATOM 873 O O . LEU A 1 115 ? -8.367 -7.832 -5.418 1 98.69 115 LEU A O 1
ATOM 877 N N . TYR A 1 116 ? -9.742 -7.852 -7.199 1 98.19 116 TYR A N 1
ATOM 878 C CA . TYR A 1 116 ? -10.961 -8.078 -6.434 1 98.19 116 TYR A CA 1
ATOM 879 C C . TYR A 1 116 ? -11.742 -9.266 -6.984 1 98.19 116 TYR A C 1
ATOM 881 O O . TYR A 1 116 ? -11.922 -9.391 -8.195 1 98.19 116 TYR A O 1
ATOM 889 N N . TYR A 1 117 ? -12.195 -10.117 -6.117 1 97.81 117 TYR A N 1
ATOM 890 C CA . TYR A 1 117 ? -13 -11.281 -6.473 1 97.81 117 TYR A CA 1
ATOM 891 C C . TYR A 1 117 ? -13.953 -11.648 -5.344 1 97.81 117 TYR A C 1
ATOM 893 O O . TYR A 1 117 ? -13.688 -11.359 -4.176 1 97.81 117 TYR A O 1
ATOM 901 N N . PRO A 1 118 ? -15.109 -12.266 -5.68 1 97.19 118 PRO A N 1
ATOM 902 C CA . PRO A 1 118 ? -16.062 -12.633 -4.637 1 97.19 118 PRO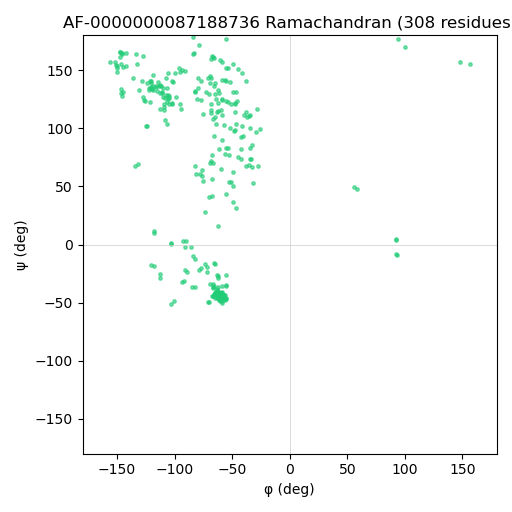 A CA 1
ATOM 903 C C . PRO A 1 118 ? -15.438 -13.5 -3.547 1 97.19 118 PRO A C 1
ATOM 905 O O . PRO A 1 118 ? -14.625 -14.383 -3.846 1 97.19 118 PRO A O 1
ATOM 908 N N . LYS A 1 119 ? -15.844 -13.203 -2.348 1 97.31 119 LYS A N 1
ATOM 909 C CA . LYS A 1 119 ? -15.328 -13.945 -1.201 1 97.31 119 LYS A CA 1
ATOM 910 C C . LYS A 1 119 ? -15.555 -15.445 -1.369 1 97.31 119 LYS A C 1
ATOM 912 O O . LYS A 1 119 ? -14.719 -16.25 -0.964 1 97.31 119 LYS A O 1
ATOM 917 N N . SER A 1 120 ? -16.609 -15.867 -1.964 1 95.94 120 SER A N 1
ATOM 918 C CA . SER A 1 120 ? -16.953 -17.266 -2.164 1 95.94 120 SER A CA 1
ATOM 919 C C . SER A 1 120 ? -15.969 -17.953 -3.102 1 95.94 120 SER A C 1
ATOM 921 O O . SER A 1 120 ? -15.883 -19.188 -3.133 1 95.94 120 SER A O 1
ATOM 923 N N . GLU A 1 121 ? -15.203 -17.188 -3.826 1 96.5 121 GLU A N 1
ATOM 924 C CA . GLU A 1 121 ? -14.266 -17.75 -4.793 1 96.5 121 GLU A CA 1
ATOM 925 C C . GLU A 1 121 ? -12.836 -17.719 -4.258 1 96.5 121 GLU A C 1
ATOM 927 O O . GLU A 1 121 ? -11.891 -18.094 -4.957 1 96.5 121 GLU A O 1
ATOM 932 N N . ALA A 1 122 ? -12.656 -17.266 -3.129 1 96.62 122 ALA A N 1
ATOM 933 C CA . ALA A 1 122 ? -11.328 -17.016 -2.574 1 96.62 122 ALA A CA 1
ATOM 934 C C . ALA A 1 122 ? -10.469 -18.281 -2.621 1 96.62 122 ALA A C 1
ATOM 936 O O . ALA A 1 122 ? -9.297 -18.2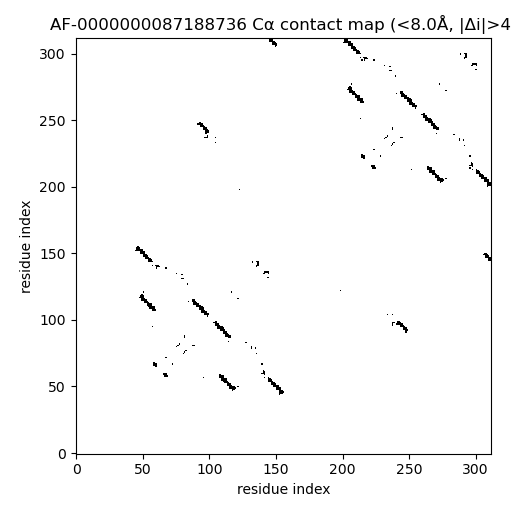34 -3.002 1 96.62 122 ALA A O 1
ATOM 937 N N . ARG A 1 123 ? -11 -19.359 -2.232 1 94.5 123 ARG A N 1
ATOM 938 C CA . ARG A 1 123 ? -10.25 -20.609 -2.219 1 94.5 123 ARG A CA 1
ATOM 939 C C . ARG A 1 123 ? -9.82 -21 -3.627 1 94.5 123 ARG A C 1
ATOM 941 O O . ARG A 1 123 ? -8.672 -21.406 -3.842 1 94.5 123 ARG A O 1
ATOM 948 N N . ALA A 1 124 ? -10.703 -20.859 -4.531 1 94.94 124 ALA A N 1
ATOM 949 C CA . ALA A 1 124 ? -10.414 -21.219 -5.918 1 94.94 124 ALA A CA 1
ATOM 950 C C . ALA A 1 124 ? -9.359 -20.297 -6.523 1 94.94 124 ALA A C 1
ATOM 952 O O . ALA A 1 124 ? -8.531 -20.734 -7.324 1 94.94 124 ALA A O 1
ATOM 953 N N . LYS A 1 125 ? -9.453 -19.047 -6.137 1 97.25 125 LYS A N 1
ATOM 954 C CA . LYS A 1 125 ? -8.539 -18.062 -6.703 1 97.25 125 LYS A CA 1
ATOM 955 C C . LYS A 1 125 ? -7.156 -18.156 -6.066 1 97.25 125 LYS A C 1
ATOM 957 O O . LYS A 1 125 ? -6.164 -17.719 -6.645 1 97.25 125 LYS A O 1
ATOM 962 N N . ASP A 1 126 ? -7.078 -18.734 -4.938 1 97.81 126 ASP A N 1
ATOM 963 C CA . ASP A 1 126 ? -5.828 -18.828 -4.184 1 97.81 126 ASP A CA 1
ATOM 964 C C . ASP A 1 126 ? -4.742 -19.516 -5.012 1 97.81 126 ASP A C 1
ATOM 966 O O . ASP A 1 126 ? -3.611 -19.016 -5.082 1 97.81 126 ASP A O 1
ATOM 970 N N . ALA A 1 127 ? -5.082 -20.594 -5.602 1 96.5 127 ALA A N 1
ATOM 971 C CA . ALA A 1 127 ? -4.105 -21.344 -6.391 1 96.5 127 ALA A CA 1
ATOM 972 C C . ALA A 1 127 ? -3.553 -20.484 -7.523 1 96.5 127 ALA A C 1
ATOM 974 O O . ALA A 1 127 ? -2.35 -20.5 -7.797 1 96.5 127 ALA A O 1
ATOM 975 N N . GLY A 1 128 ? -4.402 -19.734 -8.164 1 98 128 GLY A N 1
ATOM 976 C CA . GLY A 1 128 ? -3.967 -18.844 -9.234 1 98 128 GLY A CA 1
ATOM 977 C C . GLY A 1 128 ? -3.029 -17.75 -8.766 1 98 128 GLY A C 1
ATOM 978 O O . GLY A 1 128 ? -2.035 -17.453 -9.43 1 98 128 GLY A O 1
ATOM 979 N N . ILE A 1 129 ? -3.338 -17.219 -7.656 1 98.69 129 ILE A N 1
ATOM 980 C CA . ILE A 1 129 ? -2.508 -16.156 -7.09 1 98.69 129 ILE A CA 1
ATOM 981 C C . ILE A 1 129 ? -1.134 -16.719 -6.73 1 98.69 129 ILE A C 1
ATOM 983 O O . ILE A 1 129 ? -0.109 -16.078 -7.008 1 98.69 129 ILE A O 1
ATOM 987 N N . GLN A 1 130 ? -1.095 -17.891 -6.156 1 98.5 130 GLN A N 1
ATOM 988 C CA . GLN A 1 130 ? 0.182 -18.516 -5.816 1 98.5 130 GLN A CA 1
ATOM 989 C C . GLN A 1 130 ? 1.004 -18.797 -7.07 1 98.5 130 GLN A C 1
ATOM 991 O O . GLN A 1 130 ? 2.225 -18.641 -7.07 1 98.5 130 GLN A O 1
ATOM 996 N N . GLU A 1 131 ? 0.376 -19.203 -8.109 1 98.69 131 GLU A N 1
ATOM 997 C CA . GLU A 1 131 ? 1.08 -19.453 -9.359 1 98.69 131 GLU A CA 1
ATOM 998 C C . GLU A 1 131 ? 1.68 -18.172 -9.93 1 98.69 131 GLU A C 1
ATOM 1000 O O . GLU A 1 131 ? 2.791 -18.188 -10.461 1 98.69 131 GLU A O 1
ATOM 1005 N N . ILE A 1 132 ? 0.923 -17.125 -9.836 1 98.94 132 ILE A N 1
ATOM 1006 C CA . ILE A 1 132 ? 1.396 -15.828 -10.297 1 98.94 132 ILE A CA 1
ATOM 1007 C C . ILE A 1 132 ? 2.641 -15.422 -9.516 1 98.94 132 ILE A C 1
ATOM 1009 O O . ILE A 1 132 ? 3.65 -15.031 -10.102 1 98.94 132 ILE A O 1
ATOM 1013 N N . ARG A 1 133 ? 2.604 -15.508 -8.258 1 98.94 133 ARG A N 1
ATOM 1014 C CA . ARG A 1 133 ? 3.729 -15.148 -7.402 1 98.94 133 ARG A CA 1
ATOM 1015 C C . ARG A 1 133 ? 4.945 -16.016 -7.699 1 98.94 133 ARG A C 1
ATOM 1017 O O . ARG A 1 133 ? 6.055 -15.516 -7.852 1 98.94 133 ARG A O 1
ATOM 1024 N N . ALA A 1 134 ? 4.75 -17.297 -7.812 1 98.81 134 ALA A N 1
ATOM 1025 C CA . ALA A 1 134 ? 5.84 -18.219 -8.109 1 98.81 134 ALA A CA 1
ATOM 1026 C C . ALA A 1 134 ? 6.453 -17.922 -9.477 1 98.81 134 ALA A C 1
ATOM 1028 O O . ALA A 1 134 ? 7.676 -17.969 -9.633 1 98.81 134 ALA A O 1
ATOM 1029 N N . ALA A 1 135 ? 5.617 -17.672 -10.43 1 98.88 135 ALA A N 1
ATOM 1030 C CA . ALA A 1 135 ? 6.102 -17.406 -11.781 1 98.88 135 ALA A CA 1
ATOM 1031 C C . ALA A 1 135 ? 6.969 -16.141 -11.805 1 98.88 135 ALA A C 1
ATOM 1033 O O . ALA A 1 135 ? 7.984 -16.094 -12.5 1 98.88 135 ALA A O 1
ATOM 1034 N N . TYR A 1 136 ? 6.559 -15.133 -11.109 1 98.88 136 TYR A N 1
ATOM 1035 C CA . TYR A 1 136 ? 7.324 -13.898 -11.078 1 98.88 136 TYR A CA 1
ATOM 1036 C C . TYR A 1 136 ? 8.68 -14.109 -10.414 1 98.88 136 TYR A C 1
ATOM 1038 O O . TYR A 1 136 ? 9.703 -13.617 -10.898 1 98.88 136 TYR A O 1
ATOM 1046 N N . LYS A 1 137 ? 8.68 -14.797 -9.289 1 98.75 137 LYS A N 1
ATOM 1047 C CA . LYS A 1 137 ? 9.93 -15.102 -8.602 1 98.75 137 LYS A CA 1
ATOM 1048 C C . LYS A 1 137 ? 10.898 -15.844 -9.523 1 98.75 137 LYS A C 1
ATOM 1050 O O . LYS A 1 137 ? 12.086 -15.516 -9.578 1 98.75 137 LYS A O 1
ATOM 1055 N N . LYS A 1 138 ? 10.352 -16.766 -10.211 1 98.44 138 LYS A N 1
ATOM 1056 C CA . LYS A 1 138 ? 11.188 -17.578 -11.094 1 98.44 138 LYS A CA 1
ATOM 1057 C C . LYS A 1 138 ? 11.672 -16.766 -12.297 1 98.44 138 LYS A C 1
ATOM 1059 O O . LYS A 1 138 ? 12.867 -16.75 -12.602 1 98.44 138 LYS A O 1
ATOM 1064 N N . GLN A 1 139 ? 10.805 -16.109 -12.945 1 98.31 139 GLN A N 1
ATOM 1065 C CA . GLN A 1 139 ? 11.109 -15.422 -14.195 1 98.31 139 GLN A CA 1
ATOM 1066 C C . GLN A 1 139 ? 12.086 -14.281 -13.969 1 98.31 139 GLN A C 1
ATOM 1068 O O . GLN A 1 139 ? 12.945 -14.016 -14.812 1 98.31 139 GLN A O 1
ATOM 1073 N N . PHE A 1 140 ? 11.938 -13.609 -12.812 1 98.5 140 PHE A N 1
ATOM 1074 C CA . PHE A 1 140 ? 12.711 -12.391 -12.625 1 98.5 140 PHE A CA 1
ATOM 1075 C C . PHE A 1 140 ? 13.656 -12.531 -11.43 1 98.5 140 PHE A C 1
ATOM 1077 O O . PHE A 1 140 ? 14.195 -11.539 -10.945 1 98.5 140 PHE A O 1
ATOM 1084 N N . HIS A 1 141 ? 13.789 -13.75 -10.898 1 97.38 141 HIS A N 1
ATOM 1085 C CA . HIS A 1 141 ? 14.734 -14.078 -9.844 1 97.38 141 HIS A CA 1
ATOM 1086 C C . HIS A 1 141 ? 14.5 -13.219 -8.609 1 97.38 141 HIS A C 1
ATOM 1088 O O . HIS A 1 141 ? 15.438 -12.625 -8.07 1 97.38 141 HIS A O 1
ATOM 1094 N N . GLN A 1 142 ? 13.273 -13.133 -8.219 1 96.62 142 GLN A N 1
ATOM 1095 C CA . GLN A 1 142 ? 12.875 -12.406 -7.016 1 96.62 142 GLN A CA 1
ATOM 1096 C C . GLN A 1 142 ? 12.805 -13.344 -5.812 1 96.62 142 GLN A C 1
ATOM 1098 O O . GLN A 1 142 ? 12.438 -14.508 -5.949 1 96.62 142 GLN A O 1
ATOM 1103 N N . GLU A 1 143 ? 13.055 -12.812 -4.625 1 94.06 143 GLU A N 1
ATOM 1104 C CA . GLU A 1 143 ? 13.008 -13.602 -3.398 1 94.06 143 GLU A CA 1
ATOM 1105 C C . GLU A 1 143 ? 11.578 -13.742 -2.887 1 94.06 143 GLU A C 1
ATOM 1107 O O . GLU A 1 143 ? 11.219 -14.766 -2.295 1 94.06 143 GLU A O 1
ATOM 1112 N N . SER A 1 144 ? 10.883 -12.648 -3.094 1 95.88 144 SER A N 1
ATOM 1113 C CA . SER A 1 144 ? 9.516 -12.656 -2.578 1 95.88 144 SER A CA 1
ATOM 1114 C C . SER A 1 144 ? 8.602 -11.758 -3.406 1 95.88 144 SER A C 1
ATOM 1116 O O . SER A 1 144 ? 9.086 -10.883 -4.133 1 95.88 144 SER A O 1
ATOM 1118 N N . VAL A 1 145 ? 7.352 -12.023 -3.418 1 98.56 145 VAL A N 1
ATOM 1119 C CA . VAL A 1 145 ? 6.23 -11.18 -3.814 1 98.56 145 VAL A CA 1
ATOM 1120 C C . VAL A 1 145 ? 5.227 -11.078 -2.666 1 98.56 145 VAL A C 1
ATOM 1122 O O . VAL A 1 145 ? 4.445 -12.008 -2.434 1 98.56 145 VAL A O 1
ATOM 1125 N N . MET A 1 146 ? 5.258 -9.961 -1.962 1 98.44 146 MET A N 1
ATOM 1126 C CA . MET A 1 146 ? 4.363 -9.82 -0.817 1 98.44 146 MET A CA 1
ATOM 1127 C C . MET A 1 146 ? 2.906 -9.781 -1.268 1 98.44 146 MET A C 1
ATOM 1129 O O . MET A 1 146 ? 2.574 -9.109 -2.248 1 98.44 146 MET A O 1
ATOM 1133 N N . ARG A 1 147 ? 2.123 -10.492 -0.544 1 98.75 147 ARG A N 1
ATOM 1134 C CA . ARG A 1 147 ? 0.676 -10.531 -0.726 1 98.75 147 ARG A CA 1
ATOM 1135 C C . ARG A 1 147 ? -0.045 -10.031 0.521 1 98.75 147 ARG A C 1
ATOM 1137 O O . ARG A 1 147 ? 0.296 -10.414 1.64 1 98.75 147 ARG A O 1
ATOM 1144 N N . ALA A 1 148 ? -1.018 -9.156 0.391 1 98.69 148 ALA A N 1
ATOM 1145 C CA . ALA A 1 148 ? -1.933 -8.734 1.449 1 98.69 148 ALA A CA 1
ATOM 1146 C C . ALA A 1 148 ? -3.387 -8.891 1.012 1 98.69 148 ALA A C 1
ATOM 1148 O O . ALA A 1 148 ? -3.787 -8.367 -0.033 1 98.69 148 ALA A O 1
ATOM 1149 N N . ASP A 1 149 ? -4.152 -9.633 1.805 1 98.69 149 ASP A N 1
ATOM 1150 C CA . ASP A 1 149 ? -5.578 -9.836 1.56 1 98.69 149 ASP A CA 1
ATOM 1151 C C . ASP A 1 149 ? -6.422 -9.039 2.551 1 98.69 149 ASP A C 1
ATOM 1153 O O . ASP A 1 149 ? -6.152 -9.047 3.754 1 98.69 149 ASP A O 1
ATOM 1157 N N . GLU A 1 150 ? -7.438 -8.367 2.039 1 98.06 150 GLU A N 1
ATOM 1158 C CA . GLU A 1 150 ? -8.375 -7.641 2.889 1 98.06 150 GLU A CA 1
ATOM 1159 C C . GLU A 1 150 ? -9.82 -7.941 2.5 1 98.06 150 GLU A C 1
ATOM 1161 O O . GLU A 1 150 ? -10.094 -8.328 1.364 1 98.06 150 GLU A O 1
ATOM 1166 N N . ALA A 1 151 ? -10.719 -7.758 3.482 1 96.81 151 ALA A N 1
ATOM 1167 C CA . ALA A 1 151 ? -12.148 -7.844 3.191 1 96.81 151 ALA A CA 1
ATOM 1168 C C . ALA A 1 151 ? -12.664 -6.551 2.568 1 96.81 151 ALA A C 1
ATOM 1170 O O . ALA A 1 151 ? -12.219 -5.457 2.938 1 96.81 151 ALA A O 1
ATOM 1171 N N . ALA A 1 152 ? -13.594 -6.781 1.645 1 97.25 152 ALA A N 1
ATOM 1172 C CA . ALA A 1 152 ? -14.234 -5.637 1 1 97.25 152 ALA A CA 1
ATOM 1173 C C . ALA A 1 152 ? -15.695 -5.945 0.66 1 97.25 152 ALA A C 1
ATOM 1175 O O . ALA A 1 152 ? -16.078 -7.109 0.558 1 97.25 152 ALA A O 1
ATOM 1176 N N . ASN A 1 153 ? -16.5 -4.891 0.561 1 97.56 153 ASN A N 1
ATOM 1177 C CA . ASN A 1 153 ? -17.797 -4.93 -0.099 1 97.56 153 ASN A CA 1
ATOM 1178 C C . ASN A 1 153 ? -17.781 -4.16 -1.416 1 97.56 153 ASN A C 1
ATOM 1180 O O . ASN A 1 153 ? -17.453 -2.969 -1.44 1 97.56 153 ASN A O 1
ATOM 1184 N N . VAL A 1 154 ? -18.031 -4.84 -2.482 1 97.31 154 VAL A N 1
ATOM 1185 C CA . VAL A 1 154 ? -17.906 -4.258 -3.814 1 97.31 154 VAL A CA 1
ATOM 1186 C C . VAL A 1 154 ? -19.281 -4.16 -4.473 1 97.31 154 VAL A C 1
ATOM 1188 O O . VAL A 1 154 ? -20.078 -5.086 -4.371 1 97.31 154 VAL A O 1
ATOM 1191 N N . ASP A 1 155 ? -19.453 -2.961 -5.105 1 96.31 155 ASP A N 1
ATOM 1192 C CA . ASP A 1 155 ? -20.688 -2.701 -5.836 1 96.31 155 ASP A CA 1
ATOM 1193 C C . ASP A 1 155 ? -20.391 -2.162 -7.234 1 96.31 155 ASP A C 1
ATOM 1195 O O . ASP A 1 155 ? -19.516 -1.318 -7.406 1 96.31 155 ASP A O 1
ATOM 1199 N N . PHE A 1 156 ? -21.062 -2.719 -8.203 1 93.19 156 PHE A N 1
ATOM 1200 C CA . PHE A 1 156 ? -20.953 -2.225 -9.57 1 93.19 156 PHE A CA 1
ATOM 1201 C C . PHE A 1 156 ? -22.203 -1.47 -9.984 1 93.19 156 PHE A C 1
ATOM 1203 O O . PHE A 1 156 ? -23.297 -1.771 -9.5 1 93.19 156 PHE A O 1
ATOM 1210 N N . MET B 1 1 ? -9.461 43.125 52.656 1 30.86 1 MET B N 1
ATOM 1211 C CA . MET B 1 1 ? -8.992 41.812 52.281 1 30.86 1 MET B CA 1
ATOM 1212 C C . MET B 1 1 ? -10.125 40.781 52.312 1 30.86 1 MET B C 1
ATOM 1214 O O . MET B 1 1 ? -10.203 39.969 53.25 1 30.86 1 MET B O 1
ATOM 1218 N N . PRO B 1 2 ? -11.539 41.062 51.844 1 37.75 2 PRO B N 1
ATOM 1219 C CA . PRO B 1 2 ? -12.711 40.25 52.156 1 37.75 2 PRO B CA 1
ATOM 1220 C C . PRO B 1 2 ? -12.703 38.875 51.5 1 37.75 2 PRO B C 1
ATOM 1222 O O . PRO B 1 2 ? -12.148 38.75 50.406 1 37.75 2 PRO B O 1
ATOM 1225 N N . GLN B 1 3 ? -12.758 37.688 52.25 1 35.06 3 GLN B N 1
ATOM 1226 C CA . GLN B 1 3 ? -12.727 36.25 52.188 1 35.06 3 GLN B CA 1
ATOM 1227 C C . GLN B 1 3 ? -13.961 35.688 51.5 1 35.06 3 GLN B C 1
ATOM 1229 O O . GLN B 1 3 ? -15.094 35.875 51.969 1 35.06 3 GLN B O 1
ATOM 1234 N N . ARG B 1 4 ? -14.094 35.719 50.094 1 35.84 4 ARG B N 1
ATOM 1235 C CA . ARG B 1 4 ? -15.242 35.219 49.344 1 35.84 4 ARG B CA 1
ATOM 1236 C C . ARG B 1 4 ? -15.523 33.75 49.625 1 35.84 4 ARG B C 1
ATOM 1238 O O . ARG B 1 4 ? -14.641 32.906 49.469 1 35.84 4 ARG B O 1
ATOM 1245 N N . THR B 1 5 ? -16.562 33.312 50.469 1 38 5 THR B N 1
ATOM 1246 C CA . THR B 1 5 ? -17.062 32.031 51 1 38 5 THR B CA 1
ATOM 1247 C C . THR B 1 5 ? -17.531 31.125 49.875 1 38 5 THR B C 1
ATOM 1249 O O . THR B 1 5 ? -18.047 31.594 48.844 1 38 5 THR B O 1
ATOM 1252 N N . SER B 1 6 ? -17.016 29.828 49.625 1 37.88 6 SER B N 1
ATOM 1253 C CA . SER B 1 6 ? -16.969 28.625 48.781 1 37.88 6 SER B CA 1
ATOM 1254 C C . SER B 1 6 ? -18.281 27.859 48.844 1 37.88 6 SER B C 1
ATOM 1256 O O . SER B 1 6 ? -18.578 27.203 49.844 1 37.88 6 SER B O 1
ATOM 1258 N N . ARG B 1 7 ? -19.516 28.344 48.25 1 32.72 7 ARG B N 1
ATOM 1259 C CA . ARG B 1 7 ? -20.781 27.656 48.469 1 32.72 7 ARG B CA 1
ATOM 1260 C C . ARG B 1 7 ? -20.766 26.25 47.875 1 32.72 7 ARG B C 1
ATOM 1262 O O . ARG B 1 7 ? -20.516 26.094 46.656 1 32.72 7 ARG B O 1
ATOM 1269 N N . LEU B 1 8 ? -20.625 25.078 48.625 1 32.66 8 LEU B N 1
ATOM 1270 C CA . LEU B 1 8 ? -20.516 23.625 48.531 1 32.66 8 LEU B CA 1
ATOM 1271 C C . LEU B 1 8 ? -21.828 23 48.062 1 32.66 8 LEU B C 1
ATOM 1273 O O . LEU B 1 8 ? -22.812 22.984 48.812 1 32.66 8 LEU B O 1
ATOM 1277 N N . ARG B 1 9 ? -22.281 23.141 46.719 1 28.42 9 ARG B N 1
ATOM 1278 C CA . ARG B 1 9 ? -23.594 22.641 46.312 1 28.42 9 ARG B CA 1
ATOM 1279 C C . ARG B 1 9 ? -23.641 21.125 46.375 1 28.42 9 ARG B C 1
ATOM 1281 O O . ARG B 1 9 ? -22.781 20.453 45.781 1 28.42 9 ARG B O 1
ATOM 1288 N N . THR B 1 10 ? -24.328 20.375 47.312 1 33.44 10 THR B N 1
ATOM 1289 C CA . THR B 1 10 ? -24.531 19.016 47.812 1 33.44 10 THR B CA 1
ATOM 1290 C C . THR B 1 10 ? -25.422 18.234 46.844 1 33.44 10 THR B C 1
ATOM 1292 O O . THR B 1 10 ? -26.625 18.484 46.781 1 33.44 10 THR B O 1
ATOM 1295 N N . ALA B 1 11 ? -25.125 18 45.469 1 28.31 11 ALA B N 1
ATOM 1296 C CA . ALA B 1 11 ? -26.125 17.375 44.594 1 28.31 11 ALA B CA 1
ATOM 1297 C C . ALA B 1 11 ? -26.453 15.961 45.094 1 28.31 11 ALA B C 1
ATOM 1299 O O . ALA B 1 11 ? -25.562 15.219 45.5 1 28.31 11 ALA B O 1
ATOM 1300 N N . ALA B 1 12 ? -27.828 15.508 45.219 1 25.36 12 ALA B N 1
ATOM 1301 C CA . ALA B 1 12 ? -28.703 14.477 45.781 1 25.36 12 ALA B CA 1
ATOM 1302 C C . ALA B 1 12 ? -28.594 13.172 44.969 1 25.36 12 ALA B C 1
ATOM 1304 O O . ALA B 1 12 ? -28.75 13.172 43.75 1 25.36 12 ALA B O 1
ATOM 1305 N N . LEU B 1 13 ? -28 11.969 45.531 1 26.36 13 LEU B N 1
ATOM 1306 C CA . LEU B 1 13 ? -27.594 10.625 45.156 1 26.36 13 LEU B CA 1
ATOM 1307 C C . LEU B 1 13 ? -28.797 9.703 45 1 26.36 13 LEU B C 1
ATOM 1309 O O . LEU B 1 13 ? -29.125 8.961 45.938 1 26.36 13 LEU B O 1
ATOM 1313 N N . ALA B 1 14 ? -29.891 10.023 44.125 1 24.31 14 ALA B N 1
ATOM 1314 C CA . ALA B 1 14 ? -31.062 9.18 44.312 1 24.31 14 ALA B CA 1
ATOM 1315 C C . ALA B 1 14 ? -30.797 7.754 43.875 1 24.31 14 ALA B C 1
ATOM 1317 O O . ALA B 1 14 ? -30.328 7.527 42.75 1 24.31 14 ALA B O 1
ATOM 1318 N N . ALA B 1 15 ? -30.766 6.676 44.781 1 25.22 15 ALA B N 1
ATOM 1319 C CA . ALA B 1 15 ? -30.375 5.27 44.844 1 25.22 15 ALA B CA 1
ATOM 1320 C C . ALA B 1 15 ? -31.484 4.371 44.281 1 25.22 15 ALA B C 1
ATOM 1322 O O . ALA B 1 15 ? -32.531 4.18 44.938 1 25.22 15 ALA B O 1
ATOM 1323 N N . ALA B 1 16 ? -31.859 4.363 42.906 1 24.56 16 ALA B N 1
ATOM 1324 C CA . ALA B 1 16 ? -33.031 3.605 42.5 1 24.56 16 ALA B CA 1
ATOM 1325 C C . ALA B 1 16 ? -32.812 2.105 42.625 1 24.56 16 ALA B C 1
ATOM 1327 O O . ALA B 1 16 ? -31.75 1.603 42.25 1 24.56 16 ALA B O 1
ATOM 1328 N N . THR B 1 17 ? -33.562 1.312 43.531 1 27.83 17 THR B N 1
ATOM 1329 C CA . THR B 1 17 ? -33.562 -0.048 44.062 1 27.83 17 THR B CA 1
ATOM 1330 C C . THR B 1 17 ? -34.156 -1.023 43.062 1 27.83 17 THR B C 1
ATOM 1332 O O . THR B 1 17 ? -35.344 -0.967 42.75 1 27.83 17 THR B O 1
ATOM 1335 N N . VAL B 1 18 ? -33.594 -1.238 41.781 1 27.05 18 VAL B N 1
ATOM 1336 C CA . VAL B 1 18 ? -34.312 -2.115 40.875 1 27.05 18 VAL B CA 1
ATOM 1337 C C . VAL B 1 18 ? -34.344 -3.533 41.438 1 27.05 18 VAL B C 1
ATOM 1339 O O . VAL B 1 18 ? -33.312 -4.102 41.75 1 27.05 18 VAL B O 1
ATOM 1342 N N . LEU B 1 19 ? -35.562 -3.973 41.875 1 25.5 19 LEU B N 1
ATOM 1343 C CA . LEU B 1 19 ? -36 -5.215 42.5 1 25.5 19 LEU B CA 1
ATOM 1344 C C . LEU B 1 19 ? -35.844 -6.391 41.531 1 25.5 19 LEU B C 1
ATOM 1346 O O . LEU B 1 19 ? -36.406 -6.375 40.438 1 25.5 19 LEU B O 1
ATOM 1350 N N . ALA B 1 20 ? -34.719 -7.07 41.594 1 27.36 20 ALA B N 1
ATOM 1351 C CA . ALA B 1 20 ? -34.281 -8.211 40.812 1 27.36 20 ALA B CA 1
ATOM 1352 C C . ALA B 1 20 ? -35.125 -9.445 41.094 1 27.36 20 ALA B C 1
ATOM 1354 O O . ALA B 1 20 ? -35.062 -10.016 42.188 1 27.36 20 ALA B O 1
ATOM 1355 N N . VAL B 1 21 ? -36.406 -9.477 40.656 1 26.47 21 VAL B N 1
ATOM 1356 C CA . VAL B 1 21 ? -37.25 -10.633 40.938 1 26.47 21 VAL B CA 1
ATOM 1357 C C . VAL B 1 21 ? -36.656 -11.883 40.281 1 26.47 21 VAL B C 1
ATOM 1359 O O . VAL B 1 21 ? -36.312 -11.859 39.094 1 26.47 21 VAL B O 1
ATOM 1362 N N . GLY B 1 22 ? -36.219 -12.859 41.094 1 26.56 22 GLY B N 1
ATOM 1363 C CA . GLY B 1 22 ? -35.469 -14.102 40.969 1 26.56 22 GLY B CA 1
ATOM 1364 C C . GLY B 1 22 ? -36.281 -15.227 40.344 1 26.56 22 GLY B C 1
ATOM 1365 O O . GLY B 1 22 ? -35.844 -16.375 40.344 1 26.56 22 GLY B O 1
ATOM 1366 N N . ALA B 1 23 ? -37.312 -14.984 39.469 1 27.66 23 ALA B N 1
ATOM 1367 C CA . ALA B 1 23 ? -38.031 -16.25 39.406 1 27.66 23 ALA B CA 1
ATOM 1368 C C . ALA B 1 23 ? -37.156 -17.375 38.875 1 27.66 23 ALA B C 1
ATOM 1370 O O . ALA B 1 23 ? -36.281 -17.125 38.031 1 27.66 23 ALA B O 1
ATOM 1371 N N . PRO B 1 24 ? -37.125 -18.516 39.594 1 31.45 24 PRO B N 1
ATOM 1372 C CA . PRO B 1 24 ? -36.281 -19.703 39.438 1 31.45 24 PRO B CA 1
ATOM 1373 C C . PRO B 1 24 ? -36.625 -20.5 38.188 1 31.45 24 PRO B C 1
ATOM 1375 O O . PRO B 1 24 ? -36.125 -21.594 37.969 1 31.45 24 PRO B O 1
ATOM 1378 N N . THR B 1 25 ? -36.906 -19.812 37.062 1 28.86 25 THR B N 1
ATOM 1379 C CA . THR B 1 25 ? -37.531 -20.719 36.125 1 28.86 25 THR B CA 1
ATOM 1380 C C . THR B 1 25 ? -36.594 -21.906 35.812 1 28.86 25 THR B C 1
ATOM 1382 O O . THR B 1 25 ? -35.375 -21.734 35.719 1 28.86 25 THR B O 1
ATOM 1385 N N . ALA B 1 26 ? -37 -23.078 36.281 1 28.83 26 ALA B N 1
ATOM 1386 C CA . ALA B 1 26 ? -36.5 -24.438 36.156 1 28.83 26 ALA B CA 1
ATOM 1387 C C . ALA B 1 26 ? -36.312 -24.797 34.656 1 28.83 26 ALA B C 1
ATOM 1389 O O . ALA B 1 26 ? -37.281 -24.953 33.938 1 28.83 26 ALA B O 1
ATOM 1390 N N . TYR B 1 27 ? -35.562 -24 33.875 1 24.06 27 TYR B N 1
ATOM 1391 C CA . TYR B 1 27 ? -35.5 -24.453 32.5 1 24.06 27 TYR B CA 1
ATOM 1392 C C . TYR B 1 27 ? -34.938 -25.859 32.406 1 24.06 27 TYR B C 1
ATOM 1394 O O . TYR B 1 27 ? -33.875 -26.141 32.969 1 24.06 27 TYR B O 1
ATOM 1402 N N . ALA B 1 28 ? -35.781 -26.875 32.469 1 26.95 28 ALA B N 1
ATOM 1403 C CA . ALA B 1 28 ? -35.438 -28.25 32.125 1 26.95 28 ALA B CA 1
ATOM 1404 C C . ALA B 1 28 ? -34.531 -28.297 30.891 1 26.95 28 ALA B C 1
ATOM 1406 O O . ALA B 1 28 ? -34.781 -27.594 29.906 1 26.95 28 ALA B O 1
ATOM 1407 N N . ALA B 1 29 ? -33.344 -28.688 31.156 1 26.53 29 ALA B N 1
ATOM 1408 C CA . ALA B 1 29 ? -32.188 -28.984 30.312 1 26.53 29 ALA B CA 1
ATOM 1409 C C . ALA B 1 29 ? -32.562 -30.031 29.25 1 26.53 29 ALA B C 1
ATOM 1411 O O . ALA B 1 29 ? -32.625 -31.219 29.562 1 26.53 29 ALA B O 1
ATOM 1412 N N . LEU B 1 30 ? -33.781 -29.906 28.578 1 27.53 30 LEU B N 1
ATOM 1413 C CA . LEU B 1 30 ? -33.875 -31.016 27.641 1 27.53 30 LEU B CA 1
ATOM 1414 C C . LEU B 1 30 ? -32.594 -31.172 26.844 1 27.53 30 LEU B C 1
ATOM 1416 O O . LEU B 1 30 ? -31.984 -30.172 26.422 1 27.53 30 LEU B O 1
ATOM 1420 N N . ASP B 1 31 ? -31.922 -32.25 27.047 1 29.05 31 ASP B N 1
ATOM 1421 C CA . ASP B 1 31 ? -30.703 -32.812 26.453 1 29.05 31 ASP B CA 1
ATOM 1422 C C . ASP B 1 31 ? -30.766 -32.812 24.938 1 29.05 31 ASP B C 1
ATOM 1424 O O . ASP B 1 31 ? -31.484 -33.625 24.344 1 29.05 31 ASP B O 1
ATOM 1428 N N . ALA B 1 32 ? -31.375 -31.781 24.297 1 30.84 32 ALA B N 1
ATOM 1429 C CA . ALA B 1 32 ? -31.406 -32.031 22.844 1 30.84 32 ALA B CA 1
ATOM 1430 C C . ALA B 1 32 ? -30.047 -32.5 22.344 1 30.84 32 ALA B C 1
ATOM 1432 O O . ALA B 1 32 ? -29 -31.953 22.75 1 30.84 32 ALA B O 1
ATOM 1433 N N . GLY B 1 33 ? -29.906 -33.781 22.078 1 33.34 33 GLY B N 1
ATOM 1434 C CA . GLY B 1 33 ? -28.781 -34.406 21.375 1 33.34 33 GLY B CA 1
ATOM 1435 C C . GLY B 1 33 ? -28.203 -33.531 20.281 1 33.34 33 GLY B C 1
ATOM 1436 O O . GLY B 1 33 ? -28.906 -33.125 19.344 1 33.34 33 GLY B O 1
ATOM 1437 N N . GLY B 1 34 ? -27.5 -32.531 20.734 1 33.84 34 GLY B N 1
ATOM 1438 C CA . GLY B 1 34 ? -26.812 -31.562 19.875 1 33.84 34 GLY B CA 1
ATOM 1439 C C . GLY B 1 34 ? -26.109 -32.188 18.688 1 33.84 34 GLY B C 1
ATOM 1440 O O . GLY B 1 34 ? -25.219 -33.031 18.859 1 33.84 34 GLY B O 1
ATOM 1441 N N . GLU B 1 35 ? -27 -32.625 17.656 1 39.75 35 GLU B N 1
ATOM 1442 C CA . GLU B 1 35 ? -26.281 -32.906 16.406 1 39.75 35 GLU B CA 1
ATOM 1443 C C . GLU B 1 35 ? -25.109 -31.938 16.234 1 39.75 35 GLU B C 1
ATOM 1445 O O . GLU B 1 35 ? -25.25 -30.734 16.484 1 39.75 35 GLU B O 1
ATOM 1450 N N . PRO B 1 36 ? -23.922 -32.438 16.328 1 36.88 36 PRO B N 1
ATOM 1451 C CA . PRO B 1 36 ? -22.781 -31.531 16.188 1 36.88 36 PRO B CA 1
ATOM 1452 C C . PRO B 1 36 ? -22.984 -30.5 15.07 1 36.88 36 PRO B C 1
ATOM 1454 O O . PRO B 1 36 ? -23.625 -30.812 14.055 1 36.88 36 PRO B O 1
ATOM 1457 N N . ALA B 1 37 ? -23.328 -29.281 15.445 1 42.34 37 ALA B N 1
ATOM 1458 C CA . ALA B 1 37 ? -23.344 -28.172 14.5 1 42.34 37 ALA B CA 1
ATOM 1459 C C . ALA B 1 37 ? -22.328 -28.391 13.375 1 42.34 37 ALA B C 1
ATOM 1461 O O . ALA B 1 37 ? -21.266 -28.969 13.602 1 42.34 37 ALA B O 1
ATOM 1462 N N . PRO B 1 38 ? -22.766 -28.516 12.141 1 39.62 38 PRO B N 1
ATOM 1463 C CA . PRO B 1 38 ? -21.797 -28.656 11.055 1 39.62 38 PRO B CA 1
ATOM 1464 C C . PRO B 1 38 ? -20.531 -27.844 11.297 1 39.62 38 PRO B C 1
ATOM 1466 O O . PRO B 1 38 ? -20.562 -26.812 11.961 1 39.62 38 PRO B O 1
ATOM 1469 N N . ALA B 1 39 ? -19.375 -28.391 11.547 1 38.97 39 ALA B N 1
ATOM 1470 C CA . ALA B 1 39 ? -18.062 -27.766 11.609 1 38.97 39 ALA B CA 1
ATOM 1471 C C . ALA B 1 39 ? -17.938 -26.625 10.602 1 38.97 39 ALA B C 1
ATOM 1473 O O . ALA B 1 39 ? -18.25 -26.812 9.422 1 38.97 39 ALA B O 1
ATOM 1474 N N . ASP B 1 40 ? -18.344 -25.453 10.789 1 39.78 40 ASP B N 1
ATOM 1475 C CA . ASP B 1 40 ? -17.953 -24.297 9.977 1 39.78 40 ASP B CA 1
ATOM 1476 C C . ASP B 1 40 ? -16.562 -24.5 9.367 1 39.78 40 ASP B C 1
ATOM 1478 O O . ASP B 1 40 ? -15.57 -24.531 10.094 1 39.78 40 ASP B O 1
ATOM 1482 N N . ARG B 1 41 ? -16.281 -25.375 8.461 1 40.03 41 ARG B N 1
ATOM 1483 C CA . ARG B 1 41 ? -15.008 -25.5 7.766 1 40.03 41 ARG B CA 1
ATOM 1484 C C . ARG B 1 41 ? -14.359 -24.141 7.555 1 40.03 41 ARG B C 1
ATOM 1486 O O . ARG B 1 41 ? -14.875 -23.312 6.797 1 40.03 41 ARG B O 1
ATOM 1493 N N . SER B 1 42 ? -13.789 -23.422 8.516 1 46.38 42 SER B N 1
ATOM 1494 C CA . SER B 1 42 ? -12.945 -22.234 8.469 1 46.38 42 SER B CA 1
ATOM 1495 C C . SER B 1 42 ? -12.062 -22.234 7.227 1 46.38 42 SER B C 1
ATOM 1497 O O . SER B 1 42 ? -11.172 -23.078 7.086 1 46.38 42 SER B O 1
ATOM 1499 N N . THR B 1 43 ? -12.648 -22.109 6.047 1 53.03 43 THR B N 1
ATOM 1500 C CA . THR B 1 43 ? -11.789 -21.922 4.883 1 53.03 43 THR B CA 1
ATOM 1501 C C . THR B 1 43 ? -10.5 -21.203 5.277 1 53.03 43 THR B C 1
ATOM 1503 O O . THR B 1 43 ? -10.531 -20.172 5.949 1 53.03 43 THR B O 1
ATOM 1506 N N . ALA B 1 44 ? -9.453 -21.891 5.504 1 62.25 44 ALA B N 1
ATOM 1507 C CA . ALA B 1 44 ? -8.117 -21.469 5.91 1 62.25 44 ALA B CA 1
ATOM 1508 C C . ALA B 1 44 ? -7.672 -20.219 5.156 1 62.25 44 ALA B C 1
ATOM 1510 O O . ALA B 1 44 ? -7.625 -20.219 3.924 1 62.25 44 ALA B O 1
ATOM 1511 N N . VAL B 1 45 ? -7.887 -19.062 5.66 1 78.19 45 VAL B N 1
ATOM 1512 C CA . VAL B 1 45 ? -7.355 -17.797 5.172 1 78.19 45 VAL B CA 1
ATOM 1513 C C . VAL B 1 45 ? -5.832 -17.875 5.098 1 78.19 45 VAL B C 1
ATOM 1515 O O . VAL B 1 45 ? -5.18 -18.359 6.027 1 78.19 45 VAL B O 1
ATOM 1518 N N . ARG B 1 46 ? -5.254 -17.641 3.961 1 89.56 46 ARG B N 1
ATOM 1519 C CA . ARG B 1 46 ? -3.807 -17.641 3.775 1 89.56 46 ARG B CA 1
ATOM 1520 C C . ARG B 1 46 ? -3.178 -16.422 4.457 1 89.56 46 ARG B C 1
ATOM 1522 O O . ARG B 1 46 ? -3.752 -15.336 4.449 1 89.56 46 ARG B O 1
ATOM 1529 N N . GLY B 1 47 ? -1.944 -16.703 5.027 1 95.19 47 GLY B N 1
ATOM 1530 C CA . GLY B 1 47 ? -1.183 -15.594 5.598 1 95.19 47 GLY B CA 1
ATOM 1531 C C . GLY B 1 47 ? -1.412 -15.422 7.086 1 95.19 47 GLY B C 1
ATOM 1532 O O . GLY B 1 47 ? -2.064 -16.25 7.723 1 95.19 47 GLY B O 1
ATOM 1533 N N . THR B 1 48 ? -0.686 -14.469 7.59 1 97.25 48 THR B N 1
ATOM 1534 C CA . THR B 1 48 ? -0.744 -14.117 9 1 97.25 48 THR B CA 1
ATOM 1535 C C . THR B 1 48 ? -1.493 -12.805 9.203 1 97.25 48 THR B C 1
ATOM 1537 O O . THR B 1 48 ? -1.454 -11.922 8.344 1 97.25 48 THR B O 1
ATOM 1540 N N . PRO B 1 49 ? -2.186 -12.688 10.344 1 98.25 49 PRO B N 1
ATOM 1541 C CA . PRO B 1 49 ? -2.91 -11.438 10.594 1 98.25 49 PRO B CA 1
ATOM 1542 C C . PRO B 1 49 ? -1.982 -10.234 10.758 1 98.25 49 PRO B C 1
ATOM 1544 O O . PRO B 1 49 ? -1.039 -10.281 11.547 1 98.25 49 PRO B O 1
ATOM 1547 N N . TYR B 1 50 ? -2.254 -9.227 10.07 1 98.69 50 TYR B N 1
ATOM 1548 C CA . TYR B 1 50 ? -1.54 -7.953 10.086 1 98.69 50 TYR B CA 1
ATOM 1549 C C . TYR B 1 50 ? -2.514 -6.785 10.164 1 98.69 50 TYR B C 1
ATOM 1551 O O . TYR B 1 50 ? -3.723 -6.961 10 1 98.69 50 TYR B O 1
ATOM 1559 N N . VAL B 1 51 ? -1.964 -5.641 10.508 1 98.81 51 VAL B N 1
ATOM 1560 C CA . VAL B 1 51 ? -2.611 -4.352 10.273 1 98.81 51 VAL B CA 1
ATOM 1561 C C . VAL B 1 51 ? -1.939 -3.639 9.102 1 98.81 51 VAL B C 1
ATOM 1563 O O . VAL B 1 51 ? -0.71 -3.58 9.023 1 98.81 51 VAL B O 1
ATOM 1566 N N . GLY B 1 52 ? -2.732 -3.207 8.133 1 98.81 52 GLY B N 1
ATOM 1567 C CA . GLY B 1 52 ? -2.295 -2.252 7.129 1 98.81 52 GLY B CA 1
ATOM 1568 C C . GLY B 1 52 ? -2.645 -0.818 7.477 1 98.81 52 GLY B C 1
ATOM 1569 O O . GLY B 1 52 ? -3.814 -0.491 7.688 1 98.81 52 GLY B O 1
ATOM 1570 N N . THR B 1 53 ? -1.647 0.02 7.582 1 98.88 53 THR B N 1
ATOM 1571 C CA . THR B 1 53 ? -1.853 1.443 7.828 1 98.88 53 THR B CA 1
ATOM 1572 C C . THR B 1 53 ? -1.496 2.262 6.59 1 98.88 53 THR B C 1
ATOM 1574 O O . THR B 1 53 ? -0.404 2.117 6.035 1 98.88 53 THR B O 1
ATOM 1577 N N . HIS B 1 54 ? -2.451 3.121 6.141 1 98.88 54 HIS B N 1
ATOM 1578 C CA . HIS B 1 54 ? -2.258 4.074 5.055 1 98.88 54 HIS B CA 1
ATOM 1579 C C . HIS B 1 54 ? -2.217 5.508 5.578 1 98.88 54 HIS B C 1
ATOM 1581 O O . HIS B 1 54 ? -3.156 5.957 6.238 1 98.88 54 HIS B O 1
ATOM 1587 N N . LEU B 1 55 ? -1.104 6.164 5.309 1 98.94 55 LEU B N 1
ATOM 1588 C CA . LEU B 1 55 ? -0.929 7.57 5.656 1 98.94 55 LEU B CA 1
ATOM 1589 C C . LEU B 1 55 ? -0.909 8.445 4.406 1 98.94 55 LEU B C 1
ATOM 1591 O O . LEU B 1 55 ? -0.246 8.109 3.422 1 98.94 55 LEU B O 1
ATOM 1595 N N . TYR B 1 56 ? -1.64 9.539 4.457 1 98.75 56 TYR B N 1
ATOM 1596 C CA . TYR B 1 56 ? -1.74 10.461 3.328 1 98.75 56 TYR B CA 1
ATOM 1597 C C . TYR B 1 56 ? -1.09 11.797 3.652 1 98.75 56 TYR B C 1
ATOM 1599 O O . TYR B 1 56 ? -1.581 12.547 4.504 1 98.75 56 TYR B O 1
ATOM 1607 N N . PHE B 1 57 ? -0.041 12.117 2.898 1 98.75 57 PHE B N 1
ATOM 1608 C CA . PHE B 1 57 ? 0.782 13.297 3.146 1 98.75 57 PHE B CA 1
ATOM 1609 C C . PHE B 1 57 ? 0.55 14.352 2.076 1 98.75 57 PHE B C 1
ATOM 1611 O O . PHE B 1 57 ? 1.014 14.211 0.943 1 98.75 57 PHE B O 1
ATOM 1618 N N . GLY B 1 58 ? -0.142 15.383 2.506 1 97.88 58 GLY B N 1
ATOM 1619 C CA . GLY B 1 58 ? -0.225 16.531 1.613 1 97.88 58 GLY B CA 1
ATOM 1620 C C . GLY B 1 58 ? 1.104 17.234 1.421 1 97.88 58 GLY B C 1
ATOM 1621 O O . GLY B 1 58 ? 2.002 17.109 2.256 1 97.88 58 GLY B O 1
ATOM 1622 N N . THR B 1 59 ? 1.177 18.078 0.316 1 98.38 59 THR B N 1
ATOM 1623 C CA . THR B 1 59 ? 2.469 18.688 0.045 1 98.38 59 THR B CA 1
ATOM 1624 C C . THR B 1 59 ? 2.359 20.219 0.088 1 98.38 59 THR B C 1
ATOM 1626 O O . THR B 1 59 ? 3.371 20.906 0.153 1 98.38 59 THR B O 1
ATOM 1629 N N . ALA B 1 60 ? 1.195 20.75 0.003 1 95.38 60 ALA B N 1
ATOM 1630 C CA . ALA B 1 60 ? 1.019 22.203 0.055 1 95.38 60 ALA B CA 1
ATOM 1631 C C . ALA B 1 60 ? 1.251 22.734 1.466 1 95.38 60 ALA B C 1
ATOM 1633 O O . ALA B 1 60 ? 0.639 22.266 2.424 1 95.38 60 ALA B O 1
ATOM 1634 N N . ARG B 1 61 ? 2.092 23.797 1.52 1 94.81 61 ARG B N 1
ATOM 1635 C CA . ARG B 1 61 ? 2.482 24.312 2.834 1 94.81 61 ARG B CA 1
ATOM 1636 C C . ARG B 1 61 ? 1.72 25.578 3.184 1 94.81 61 ARG B C 1
ATOM 1638 O O . ARG B 1 61 ? 1.582 26.469 2.35 1 94.81 61 ARG B O 1
ATOM 1645 N N . SER B 1 62 ? 1.361 25.703 4.332 1 89.94 62 SER B N 1
ATOM 1646 C CA . SER B 1 62 ? 0.556 26.828 4.773 1 89.94 62 SER B CA 1
ATOM 1647 C C . SER B 1 62 ? 1.429 28.047 5.086 1 89.94 62 SER B C 1
ATOM 1649 O O . SER B 1 62 ? 0.922 29.156 5.242 1 89.94 62 SER B O 1
ATOM 1651 N N . ASP B 1 63 ? 2.641 27.875 5.117 1 91.44 63 ASP B N 1
ATOM 1652 C CA . ASP B 1 63 ? 3.529 28.969 5.504 1 91.44 63 ASP B CA 1
ATOM 1653 C C . ASP B 1 63 ? 4.012 29.734 4.281 1 91.44 63 ASP B C 1
ATOM 1655 O O . ASP B 1 63 ? 4.887 30.594 4.387 1 91.44 63 ASP B O 1
ATOM 1659 N N . GLY B 1 64 ? 3.592 29.422 3.209 1 90.31 64 GLY B N 1
ATOM 1660 C CA . GLY B 1 64 ? 3.914 30.172 2.002 1 90.31 64 GLY B CA 1
ATOM 1661 C C . GLY B 1 64 ? 5.125 29.625 1.27 1 90.31 64 GLY B C 1
ATOM 1662 O O . GLY B 1 64 ? 5.461 30.094 0.181 1 90.31 64 GLY B O 1
ATOM 1663 N N . HIS B 1 65 ? 5.797 28.734 1.878 1 93.62 65 HIS B N 1
ATOM 1664 C CA . HIS B 1 65 ? 6.91 28.078 1.193 1 93.62 65 HIS B CA 1
ATOM 1665 C C . HIS B 1 65 ? 6.418 27.219 0.042 1 93.62 65 HIS B C 1
ATOM 1667 O O . HIS B 1 65 ? 5.242 26.844 -0.007 1 93.62 65 HIS B O 1
ATOM 1673 N N . PRO B 1 66 ? 7.359 26.906 -0.874 1 96.31 66 PRO B N 1
ATOM 1674 C CA . PRO B 1 66 ? 6.98 26 -1.952 1 96.31 66 PRO B CA 1
ATOM 1675 C C . PRO B 1 66 ? 6.535 24.625 -1.437 1 96.31 66 PRO B C 1
ATOM 1677 O O . PRO B 1 66 ? 6.895 24.234 -0.323 1 96.31 66 PRO B O 1
ATOM 1680 N N . ASP B 1 67 ? 5.77 23.891 -2.254 1 97.69 67 ASP B N 1
ATOM 1681 C CA . ASP B 1 67 ? 5.297 22.547 -1.912 1 97.69 67 ASP B CA 1
ATOM 1682 C C . ASP B 1 67 ? 6.461 21.625 -1.552 1 97.69 67 ASP B C 1
ATOM 1684 O O . ASP B 1 67 ? 7.574 21.797 -2.051 1 97.69 67 ASP B O 1
ATOM 1688 N N . VAL B 1 68 ? 6.129 20.625 -0.684 1 98.5 68 VAL B N 1
ATOM 1689 C CA . VAL B 1 68 ? 7.102 19.594 -0.333 1 98.5 68 VAL B CA 1
ATOM 1690 C C . VAL B 1 68 ? 7.559 18.859 -1.593 1 98.5 68 VAL B C 1
ATOM 1692 O O . VAL B 1 68 ? 6.738 18.328 -2.336 1 98.5 68 VAL B O 1
ATOM 1695 N N . THR B 1 69 ? 8.797 18.828 -1.823 1 98.06 69 THR B N 1
ATOM 1696 C CA . THR B 1 69 ? 9.344 18.172 -3.012 1 98.06 69 THR B CA 1
ATOM 1697 C C . THR B 1 69 ? 9.5 16.672 -2.785 1 98.06 69 THR B C 1
ATOM 1699 O O . THR B 1 69 ? 9.461 16.203 -1.646 1 98.06 69 THR B O 1
ATOM 1702 N N . ASP B 1 70 ? 9.672 15.992 -3.863 1 97.88 70 ASP B N 1
ATOM 1703 C CA . ASP B 1 70 ? 9.938 14.555 -3.773 1 97.88 70 ASP B CA 1
ATOM 1704 C C . ASP B 1 70 ? 11.172 14.281 -2.914 1 97.88 70 ASP B C 1
ATOM 1706 O O . ASP B 1 70 ? 11.156 13.375 -2.078 1 97.88 70 ASP B O 1
ATOM 1710 N N . ARG B 1 71 ? 12.18 15.07 -3.145 1 98.06 71 ARG B N 1
ATOM 1711 C CA . ARG B 1 71 ? 13.422 14.883 -2.398 1 98.06 71 ARG B CA 1
ATOM 1712 C C . ARG B 1 71 ? 13.203 15.117 -0.908 1 98.06 71 ARG B C 1
ATOM 1714 O O . ARG B 1 71 ? 13.672 14.336 -0.076 1 98.06 71 ARG B O 1
ATOM 1721 N N . GLN B 1 72 ? 12.531 16.156 -0.596 1 98.56 72 GLN B N 1
ATOM 1722 C CA . GLN B 1 72 ? 12.242 16.453 0.804 1 98.56 72 GLN B CA 1
ATOM 1723 C C . GLN B 1 72 ? 11.438 15.328 1.452 1 98.56 72 GLN B C 1
ATOM 1725 O O . GLN B 1 72 ? 11.703 14.938 2.592 1 98.56 72 GLN B O 1
ATOM 1730 N N . PHE B 1 73 ? 10.484 14.812 0.729 1 98.81 73 PHE B N 1
ATOM 1731 C CA . PHE B 1 73 ? 9.656 13.742 1.278 1 98.81 73 PHE B CA 1
ATOM 1732 C C . PHE B 1 73 ? 10.477 12.469 1.468 1 98.81 73 PHE B C 1
ATOM 1734 O O . PHE B 1 73 ? 10.375 11.812 2.504 1 98.81 73 PHE B O 1
ATOM 1741 N N . ARG B 1 74 ? 11.227 12.156 0.552 1 97.94 74 ARG B N 1
ATOM 1742 C CA . ARG B 1 74 ? 12.078 10.977 0.671 1 97.94 74 ARG B CA 1
ATOM 1743 C C . ARG B 1 74 ? 13.008 11.094 1.87 1 97.94 74 ARG B C 1
ATOM 1745 O O . ARG B 1 74 ? 13.242 10.117 2.582 1 97.94 74 ARG B O 1
ATOM 1752 N N . ASP B 1 75 ? 13.555 12.266 2.076 1 98.56 75 ASP B N 1
ATOM 1753 C CA . ASP B 1 75 ? 14.398 12.508 3.238 1 98.56 75 ASP B CA 1
ATOM 1754 C C . ASP B 1 75 ? 13.617 12.336 4.535 1 98.56 75 ASP B C 1
ATOM 1756 O O . ASP B 1 75 ? 14.117 11.75 5.5 1 98.56 75 ASP B O 1
ATOM 1760 N N . PHE B 1 76 ? 12.445 12.852 4.551 1 98.94 76 PHE B N 1
ATOM 1761 C CA . PHE B 1 76 ? 11.586 12.688 5.715 1 98.94 76 PHE B CA 1
ATOM 1762 C C . PHE B 1 76 ? 11.336 11.211 6.008 1 98.94 76 PHE B C 1
ATOM 1764 O O . PHE B 1 76 ? 11.453 10.773 7.152 1 98.94 76 PHE B O 1
ATOM 1771 N N . VAL B 1 77 ? 10.969 10.453 4.957 1 98.94 77 VAL B N 1
ATOM 1772 C CA . VAL B 1 77 ? 10.695 9.031 5.109 1 98.94 77 VAL B CA 1
ATOM 1773 C C . VAL B 1 77 ? 11.93 8.32 5.66 1 98.94 77 VAL B C 1
ATOM 1775 O O . VAL B 1 77 ? 11.828 7.527 6.602 1 98.94 77 VAL B O 1
ATOM 1778 N N . THR B 1 78 ? 13.031 8.648 5.094 1 98.56 78 THR B N 1
ATOM 1779 C CA . THR B 1 78 ? 14.273 8.008 5.512 1 98.56 78 THR B CA 1
ATOM 1780 C C . THR B 1 78 ? 14.578 8.305 6.977 1 98.56 78 THR B C 1
ATOM 1782 O O . THR B 1 78 ? 14.961 7.41 7.73 1 98.56 78 THR B O 1
ATOM 1785 N N . ARG B 1 79 ? 14.281 9.492 7.422 1 98.5 79 ARG B N 1
ATOM 1786 C CA . ARG B 1 79 ? 14.719 9.945 8.734 1 98.5 79 ARG B CA 1
ATOM 1787 C C . ARG B 1 79 ? 13.664 9.641 9.797 1 98.5 79 ARG B C 1
ATOM 1789 O O . ARG B 1 79 ? 14 9.391 10.953 1 98.5 79 ARG B O 1
ATOM 1796 N N . ARG B 1 80 ? 12.391 9.664 9.367 1 98.81 80 ARG B N 1
ATOM 1797 C CA . ARG B 1 80 ? 11.352 9.648 10.391 1 98.81 80 ARG B CA 1
ATOM 1798 C C . ARG B 1 80 ? 10.562 8.344 10.352 1 98.81 80 ARG B C 1
ATOM 1800 O O . ARG B 1 80 ? 10.062 7.883 11.375 1 98.81 80 ARG B O 1
ATOM 1807 N N . VAL B 1 81 ? 10.469 7.734 9.211 1 98.88 81 VAL B N 1
ATOM 1808 C CA . VAL B 1 81 ? 9.586 6.574 9.086 1 98.88 81 VAL B CA 1
ATOM 1809 C C . VAL B 1 81 ? 10.414 5.293 9.156 1 98.88 81 VAL B C 1
ATOM 1811 O O . VAL B 1 81 ? 10.125 4.41 9.977 1 98.88 81 VAL B O 1
ATOM 1814 N N . THR B 1 82 ? 11.477 5.23 8.406 1 98.75 82 THR B N 1
ATOM 1815 C CA . THR B 1 82 ? 12.234 3.998 8.203 1 98.75 82 THR B CA 1
ATOM 1816 C C . THR B 1 82 ? 12.805 3.49 9.523 1 98.75 82 THR B C 1
ATOM 1818 O O . THR B 1 82 ? 12.773 2.289 9.797 1 98.75 82 THR B O 1
ATOM 1821 N N . PRO B 1 83 ? 13.32 4.328 10.422 1 98 83 PRO B N 1
ATOM 1822 C CA . PRO B 1 83 ? 13.836 3.789 11.688 1 98 83 PRO B CA 1
ATOM 1823 C C . PRO B 1 83 ? 12.758 3.121 12.531 1 98 83 PRO B C 1
ATOM 1825 O O . PRO B 1 83 ? 13.039 2.186 13.281 1 98 83 PRO B O 1
ATOM 1828 N N . LYS B 1 84 ? 11.539 3.502 12.383 1 98.12 84 LYS B N 1
ATOM 1829 C CA . LYS B 1 84 ? 10.438 2.963 13.18 1 98.12 84 LYS B CA 1
ATOM 1830 C C . LYS B 1 84 ? 9.805 1.758 12.484 1 98.12 84 LYS B C 1
ATOM 1832 O O . LYS B 1 84 ? 9.164 0.929 13.133 1 98.12 84 LYS B O 1
ATOM 1837 N N . PHE B 1 85 ? 9.969 1.645 11.227 1 98.38 85 PHE B N 1
ATOM 1838 C CA . PHE B 1 85 ? 9.445 0.559 10.414 1 98.38 85 PHE B CA 1
ATOM 1839 C C . PHE B 1 85 ? 10.508 0.03 9.461 1 98.38 85 PHE B C 1
ATOM 1841 O O . PHE B 1 85 ? 10.367 0.126 8.242 1 98.38 85 PHE B O 1
ATOM 1848 N N . PRO B 1 86 ? 11.508 -0.572 9.961 1 97.94 86 PRO B N 1
ATOM 1849 C CA . PRO B 1 86 ? 12.656 -0.973 9.148 1 97.94 86 PRO B CA 1
ATOM 1850 C C . PRO B 1 86 ? 12.336 -2.139 8.211 1 97.94 86 PRO B C 1
ATOM 1852 O O . PRO B 1 86 ? 13.047 -2.361 7.23 1 97.94 86 PRO B O 1
ATOM 1855 N N . ALA B 1 87 ? 11.258 -2.939 8.453 1 95.94 87 ALA B N 1
ATOM 1856 C CA . ALA B 1 87 ? 10.938 -4.152 7.699 1 95.94 87 ALA B CA 1
ATOM 1857 C C . ALA B 1 87 ? 10.508 -3.818 6.277 1 95.94 87 ALA B C 1
ATOM 1859 O O . ALA B 1 87 ? 10.641 -4.641 5.367 1 95.94 87 ALA B O 1
ATOM 1860 N N . GLY B 1 88 ? 9.797 -2.596 6.215 1 97 88 GLY B N 1
ATOM 1861 C CA . GLY B 1 88 ? 9.453 -2.186 4.863 1 97 88 GLY B CA 1
ATOM 1862 C C . GLY B 1 88 ? 8.266 -1.247 4.812 1 97 88 GLY B C 1
ATOM 1863 O O . GLY B 1 88 ? 7.406 -1.274 5.699 1 97 88 GLY B O 1
ATOM 1864 N N . LEU B 1 89 ? 8.242 -0.481 3.762 1 98.69 89 LEU B N 1
ATOM 1865 C CA . LEU B 1 89 ? 7.125 0.4 3.451 1 98.69 89 LEU B CA 1
ATOM 1866 C C . LEU B 1 89 ? 7.008 0.617 1.946 1 98.69 89 LEU B C 1
ATOM 1868 O O . LEU B 1 89 ? 7.941 0.322 1.196 1 98.69 89 LEU B O 1
ATOM 1872 N N . SER B 1 90 ? 5.801 0.989 1.537 1 98.69 90 SER B N 1
ATOM 1873 C CA . SER B 1 90 ? 5.555 1.365 0.149 1 98.69 90 SER B CA 1
ATOM 1874 C C . SER B 1 90 ? 5.023 2.791 0.049 1 98.69 90 SER B C 1
ATOM 1876 O O . SER B 1 90 ? 4.227 3.223 0.883 1 98.69 90 SER B O 1
ATOM 1878 N N . ILE B 1 91 ? 5.484 3.52 -0.976 1 98.88 91 ILE B N 1
ATOM 1879 C CA . ILE B 1 91 ? 5.023 4.875 -1.248 1 98.88 91 ILE B CA 1
ATOM 1880 C C . ILE B 1 91 ? 4.414 4.941 -2.646 1 98.88 91 ILE B C 1
ATOM 1882 O O . ILE B 1 91 ? 4.977 4.402 -3.604 1 98.88 91 ILE B O 1
ATOM 1886 N N . GLU B 1 92 ? 3.297 5.594 -2.746 1 98.75 92 GLU B N 1
ATOM 1887 C CA . GLU B 1 92 ? 2.656 5.883 -4.023 1 98.75 92 GLU B CA 1
ATOM 1888 C C . GLU B 1 92 ? 2.334 7.367 -4.156 1 98.75 92 GLU B C 1
ATOM 1890 O O . GLU B 1 92 ? 1.962 8.016 -3.178 1 98.75 92 GLU B O 1
ATOM 1895 N N . ASP B 1 93 ? 2.543 7.863 -5.406 1 98 93 ASP B N 1
ATOM 1896 C CA . ASP B 1 93 ? 2.053 9.211 -5.691 1 98 93 ASP B CA 1
ATOM 1897 C C . ASP B 1 93 ? 0.525 9.242 -5.73 1 98 93 ASP B C 1
ATOM 1899 O O . ASP B 1 93 ? -0.11 8.281 -6.176 1 98 93 ASP B O 1
ATOM 1903 N N . ALA B 1 94 ? 0.024 10.336 -5.273 1 97.62 94 ALA B N 1
ATOM 1904 C CA . ALA B 1 94 ? -1.421 10.555 -5.281 1 97.62 94 ALA B CA 1
ATOM 1905 C C . ALA B 1 94 ? -1.757 12.023 -5.523 1 97.62 94 ALA B C 1
ATOM 1907 O O . ALA B 1 94 ? -0.863 12.867 -5.559 1 97.62 94 ALA B O 1
ATOM 1908 N N . ARG B 1 95 ? -3.014 12.211 -5.844 1 97.38 95 ARG B N 1
ATOM 1909 C CA . ARG B 1 95 ? -3.574 13.555 -5.938 1 97.38 95 ARG B CA 1
ATOM 1910 C C . ARG B 1 95 ? -4.82 13.695 -5.066 1 97.38 95 ARG B C 1
ATOM 1912 O O . ARG B 1 95 ? -5.742 12.883 -5.164 1 97.38 95 ARG B O 1
ATOM 1919 N N . GLY B 1 96 ? -4.758 14.648 -4.195 1 95.56 96 GLY B N 1
ATOM 1920 C CA . GLY B 1 96 ? -5.914 14.977 -3.373 1 95.56 96 GLY B CA 1
ATOM 1921 C C . GLY B 1 96 ? -6.742 16.125 -3.939 1 95.56 96 GLY B C 1
ATOM 1922 O O . GLY B 1 96 ? -6.207 17.016 -4.605 1 95.56 96 GLY B O 1
ATOM 1923 N N . GLN B 1 97 ? -8.055 16.094 -3.695 1 96 97 GLN B N 1
ATOM 1924 C CA . GLN B 1 97 ? -8.961 17.156 -4.105 1 96 97 GLN B CA 1
ATOM 1925 C C . GLN B 1 97 ? -10.07 17.359 -3.074 1 96 97 GLN B C 1
ATOM 1927 O O . GLN B 1 97 ? -10.617 16.391 -2.539 1 96 97 GLN B O 1
ATOM 1932 N N . TRP B 1 98 ? -10.352 18.469 -2.662 1 94 98 TRP B N 1
ATOM 1933 C CA . TRP B 1 98 ? -11.484 18.812 -1.804 1 94 98 TRP B CA 1
ATOM 1934 C C . TRP B 1 98 ? -12 20.203 -2.109 1 94 98 TRP B C 1
ATOM 1936 O O . TRP B 1 98 ? -11.406 20.938 -2.914 1 94 98 TRP B O 1
ATOM 1946 N N . ARG B 1 99 ? -13.133 20.453 -1.72 1 95.06 99 ARG B N 1
ATOM 1947 C CA . ARG B 1 99 ? -13.742 21.781 -1.807 1 95.06 99 ARG B CA 1
ATOM 1948 C C . ARG B 1 99 ? -13.641 22.516 -0.474 1 95.06 99 ARG B C 1
ATOM 1950 O O . ARG B 1 99 ? -14.047 21.984 0.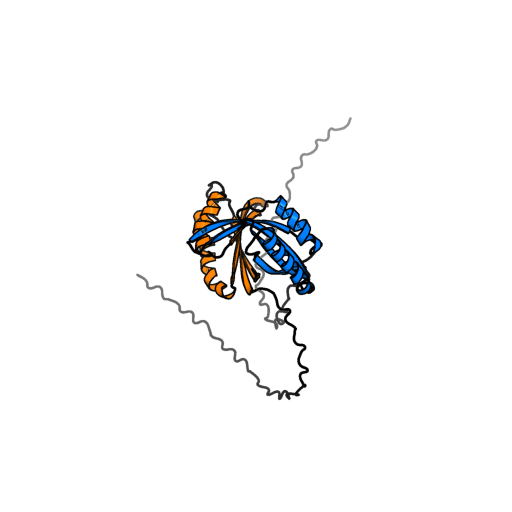563 1 95.06 99 ARG B O 1
ATOM 1957 N N . ASP B 1 100 ? -13.102 23.719 -0.583 1 87.25 100 ASP B N 1
AT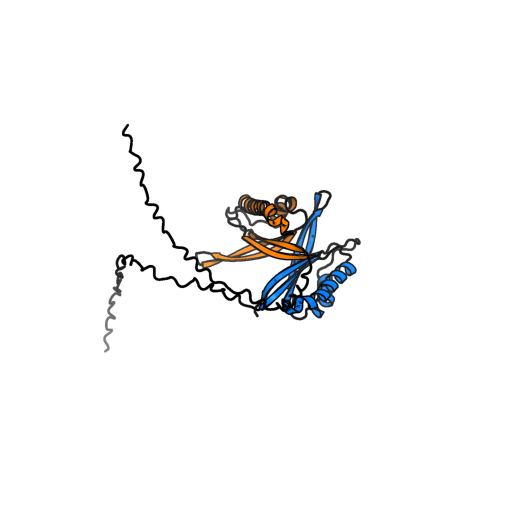OM 1958 C CA . ASP B 1 100 ? -12.977 24.484 0.656 1 87.25 100 ASP B CA 1
ATOM 1959 C C . ASP B 1 100 ? -14.312 25.109 1.054 1 87.25 100 ASP B C 1
ATOM 1961 O O . ASP B 1 100 ? -15.32 24.906 0.376 1 87.25 100 ASP B O 1
ATOM 1965 N N . ALA B 1 101 ? -14.328 25.656 2.197 1 91.94 101 ALA B N 1
ATOM 1966 C CA . ALA B 1 101 ? -15.531 26.219 2.799 1 91.94 101 ALA B CA 1
ATOM 1967 C C . ALA B 1 101 ? -16.172 27.25 1.884 1 91.94 101 ALA B C 1
ATOM 1969 O O . ALA B 1 101 ? -17.391 27.484 1.956 1 91.94 101 ALA B O 1
ATOM 1970 N N . LYS B 1 102 ? -15.531 27.969 0.958 1 95.31 102 LYS B N 1
ATOM 1971 C CA . LYS B 1 102 ? -16.031 28.984 0.035 1 95.31 102 LYS B CA 1
ATOM 1972 C C . LYS B 1 102 ? -16.469 28.359 -1.284 1 95.31 102 LYS B C 1
ATOM 1974 O O . LYS B 1 102 ? -16.844 29.062 -2.221 1 95.31 102 LYS B O 1
ATOM 1979 N N . GLY B 1 103 ? -16.266 27.078 -1.314 1 95.19 103 GLY B N 1
ATOM 1980 C CA . GLY B 1 103 ? -16.734 26.359 -2.488 1 95.19 103 GLY B CA 1
ATOM 1981 C C . GLY B 1 103 ? -15.68 26.219 -3.562 1 95.19 103 GLY B C 1
ATOM 1982 O O . GLY B 1 103 ? -15.961 25.719 -4.656 1 95.19 103 GLY B O 1
ATOM 1983 N N . VAL B 1 104 ? -14.57 26.656 -3.273 1 95.56 104 VAL B N 1
ATOM 1984 C CA . VAL B 1 104 ? -13.484 26.594 -4.242 1 95.56 104 VAL B CA 1
ATOM 1985 C C . VAL B 1 104 ? -12.852 25.203 -4.215 1 95.56 104 VAL B C 1
ATOM 1987 O O . VAL B 1 104 ? -12.523 24.688 -3.145 1 95.56 104 VAL B O 1
ATOM 1990 N N . VAL B 1 105 ? -12.664 24.578 -5.406 1 97 105 VAL B N 1
ATOM 1991 C CA . VAL B 1 105 ? -12.023 23.281 -5.527 1 97 105 VAL B CA 1
ATOM 1992 C C . VAL B 1 105 ? -10.508 23.438 -5.387 1 97 105 VAL B C 1
ATOM 1994 O O . VAL B 1 105 ? -9.891 24.219 -6.109 1 97 105 VAL B O 1
ATOM 1997 N N . ILE B 1 106 ? -9.953 22.688 -4.418 1 92.38 106 ILE B N 1
ATOM 1998 C CA . ILE B 1 106 ? -8.508 22.688 -4.195 1 92.38 106 ILE B CA 1
ATOM 1999 C C . ILE B 1 106 ? -7.934 21.328 -4.602 1 92.38 106 ILE B C 1
ATOM 2001 O O . ILE B 1 106 ? -8.492 20.281 -4.273 1 92.38 106 ILE B O 1
ATOM 2005 N N . ARG B 1 107 ? -6.855 21.375 -5.418 1 95.25 107 ARG B N 1
ATOM 2006 C CA . ARG B 1 107 ? -6.102 20.188 -5.797 1 95.25 107 ARG B CA 1
ATOM 2007 C C . ARG B 1 107 ? -4.684 20.234 -5.238 1 95.25 107 ARG B C 1
ATOM 2009 O O . ARG B 1 107 ? -4.047 21.297 -5.234 1 95.25 107 ARG B O 1
ATOM 2016 N N . GLU B 1 108 ? -4.246 19.031 -4.77 1 94.75 108 GLU B N 1
ATOM 2017 C CA . GLU B 1 108 ? -2.932 18.984 -4.141 1 94.75 108 GLU B CA 1
ATOM 2018 C C . GLU B 1 108 ? -2.229 17.672 -4.406 1 94.75 108 GLU B C 1
ATOM 2020 O O . GLU B 1 108 ? -2.832 16.594 -4.27 1 94.75 108 GLU B O 1
ATOM 2025 N N . ARG B 1 109 ? -0.943 17.734 -4.926 1 97.31 109 ARG B N 1
ATOM 2026 C CA . ARG B 1 109 ? -0.111 16.531 -4.926 1 97.31 109 ARG B CA 1
ATOM 2027 C C . ARG B 1 109 ? 0.034 15.969 -3.52 1 97.31 109 ARG B C 1
ATOM 2029 O O . ARG B 1 109 ? 0.187 16.719 -2.553 1 97.31 109 ARG B O 1
ATOM 2036 N N . SER B 1 110 ? 0.013 14.617 -3.416 1 98.19 110 SER B N 1
ATOM 2037 C CA . SER B 1 110 ? 0.151 13.945 -2.127 1 98.19 110 SER B CA 1
ATOM 2038 C C . SER B 1 110 ? 0.911 12.633 -2.27 1 98.19 110 SER B C 1
ATOM 2040 O O . SER B 1 110 ? 1.198 12.188 -3.385 1 98.19 110 SER B O 1
ATOM 2042 N N . TYR B 1 111 ? 1.344 12.148 -1.178 1 98.69 111 TYR B N 1
ATOM 2043 C CA . TYR B 1 111 ? 1.908 10.805 -1.098 1 98.69 111 TYR B CA 1
ATOM 2044 C C . TYR B 1 111 ? 1.055 9.906 -0.21 1 98.69 111 TYR B C 1
ATOM 2046 O O . TYR B 1 111 ? 0.576 10.336 0.842 1 98.69 111 TYR B O 1
ATOM 2054 N N . GLU B 1 112 ? 0.853 8.688 -0.693 1 98.88 112 GLU B N 1
ATOM 2055 C CA . GLU B 1 112 ? 0.328 7.629 0.168 1 98.88 112 GLU B CA 1
ATOM 2056 C C . GLU B 1 112 ? 1.435 6.676 0.607 1 98.88 112 GLU B C 1
ATOM 2058 O O . GLU B 1 112 ? 2.135 6.102 -0.229 1 98.88 112 GLU B O 1
ATOM 2063 N N . LEU B 1 113 ? 1.582 6.586 1.909 1 98.94 113 LEU B N 1
ATOM 2064 C CA . LEU B 1 113 ? 2.535 5.66 2.508 1 98.94 113 LEU B CA 1
ATOM 2065 C C . LEU B 1 113 ? 1.812 4.496 3.178 1 98.94 113 LEU B C 1
ATOM 2067 O O . LEU B 1 113 ? 0.917 4.707 4 1 98.94 113 LEU B O 1
ATOM 2071 N N . THR B 1 114 ? 2.178 3.287 2.807 1 98.94 114 THR B N 1
ATOM 2072 C CA . THR B 1 114 ? 1.552 2.082 3.344 1 98.94 114 THR B CA 1
ATOM 2073 C C . THR B 1 114 ? 2.537 1.301 4.207 1 98.94 114 THR B C 1
ATOM 2075 O O . THR B 1 114 ? 3.67 1.046 3.791 1 98.94 114 THR B O 1
ATOM 2078 N N . LEU B 1 115 ? 2.07 0.957 5.379 1 98.88 115 LEU B N 1
ATOM 2079 C CA . LEU B 1 115 ? 2.773 0.125 6.348 1 98.88 115 LEU B CA 1
ATOM 2080 C C . LEU B 1 115 ? 1.989 -1.149 6.641 1 98.88 115 LEU B C 1
ATOM 2082 O O . LEU B 1 115 ? 0.765 -1.11 6.785 1 98.88 115 LEU B O 1
ATOM 2086 N N . TYR B 1 116 ? 2.686 -2.283 6.688 1 98.56 116 TYR B N 1
ATOM 2087 C CA . TYR B 1 116 ? 2.127 -3.527 7.207 1 98.56 116 TYR B CA 1
ATOM 2088 C C . TYR B 1 116 ? 2.924 -4.023 8.406 1 98.56 116 TYR B C 1
ATOM 2090 O O . TYR B 1 116 ? 4.156 -4.078 8.359 1 98.56 116 TYR B O 1
ATOM 2098 N N . TYR B 1 117 ? 2.26 -4.391 9.414 1 98.62 117 TYR B N 1
ATOM 2099 C CA . TYR B 1 117 ? 2.881 -4.949 10.609 1 98.62 117 TYR B CA 1
ATOM 2100 C C . TYR B 1 117 ? 1.949 -5.941 11.297 1 98.62 117 TYR B C 1
ATOM 2102 O O . TYR B 1 117 ? 0.726 -5.832 11.188 1 98.62 117 TYR B O 1
ATOM 2110 N N . PRO B 1 118 ? 2.6 -6.965 11.953 1 98.44 118 PRO B N 1
ATOM 2111 C CA . PRO B 1 118 ? 1.754 -7.965 12.617 1 98.44 118 PRO B CA 1
ATOM 2112 C C . PRO B 1 118 ? 0.725 -7.34 13.555 1 98.44 118 PRO B C 1
ATOM 2114 O O . PRO B 1 118 ? 1.033 -6.379 14.258 1 98.44 118 PRO B O 1
ATOM 2117 N N . LYS B 1 119 ? -0.454 -7.918 13.508 1 98.56 119 LYS B N 1
ATOM 2118 C CA . LYS B 1 119 ? -1.551 -7.426 14.336 1 98.56 119 LYS B CA 1
ATOM 2119 C C . LYS B 1 119 ? -1.154 -7.395 15.812 1 98.56 119 LYS B C 1
ATOM 2121 O O . LYS B 1 119 ? -1.559 -6.492 16.547 1 98.56 119 LYS B O 1
ATOM 2126 N N . SER B 1 120 ? -0.392 -8.312 16.25 1 98.12 120 SER B N 1
ATOM 2127 C CA . SER B 1 120 ? 0.027 -8.406 17.641 1 98.12 120 SER B CA 1
ATOM 2128 C C . SER B 1 120 ? 0.89 -7.219 18.047 1 98.12 120 SER B C 1
ATOM 2130 O O . SER B 1 120 ? 1.071 -6.953 19.234 1 98.12 120 SER B O 1
ATOM 2132 N N . GLU B 1 121 ? 1.416 -6.48 17.109 1 98.19 121 GLU B N 1
ATOM 2133 C CA . GLU B 1 121 ? 2.305 -5.355 17.375 1 98.19 121 GLU B CA 1
ATOM 2134 C C . GLU B 1 121 ? 1.575 -4.027 17.219 1 98.19 121 GLU B C 1
ATOM 2136 O O . GLU B 1 121 ? 2.176 -2.961 17.375 1 98.19 121 GLU B O 1
ATOM 2141 N N . ALA B 1 122 ? 0.368 -4.027 16.906 1 98.19 122 ALA B N 1
ATOM 2142 C CA . ALA B 1 122 ? -0.388 -2.83 16.547 1 98.19 122 ALA B CA 1
ATOM 2143 C C . ALA B 1 122 ? -0.298 -1.78 17.656 1 98.19 122 ALA B C 1
ATOM 2145 O O . ALA B 1 122 ? -0.075 -0.599 17.391 1 98.19 122 ALA B O 1
ATOM 2146 N N . ARG B 1 123 ? -0.473 -2.135 18.797 1 97.31 123 ARG B N 1
ATOM 2147 C CA . ARG B 1 123 ? -0.429 -1.194 19.922 1 97.31 123 ARG B CA 1
ATOM 2148 C C . ARG B 1 123 ? 0.948 -0.55 20.031 1 97.31 123 ARG B C 1
ATOM 2150 O O . ARG B 1 123 ? 1.058 0.665 20.219 1 97.31 123 ARG B O 1
ATOM 2157 N N . ALA B 1 124 ? 1.95 -1.332 19.922 1 97.38 124 ALA B N 1
ATOM 2158 C CA . ALA B 1 124 ? 3.318 -0.836 20.047 1 97.38 124 ALA B CA 1
ATOM 2159 C C . ALA B 1 124 ? 3.662 0.106 18.891 1 97.38 124 ALA B C 1
ATOM 2161 O O . ALA B 1 124 ? 4.414 1.067 19.062 1 97.38 124 ALA B O 1
ATOM 2162 N N . LYS B 1 125 ? 3.111 -0.186 17.734 1 98.44 125 LYS B N 1
ATOM 2163 C CA . LYS B 1 125 ? 3.426 0.604 16.547 1 98.44 125 LYS B CA 1
ATOM 2164 C C . LYS B 1 125 ? 2.648 1.916 16.531 1 98.44 125 LYS B C 1
ATOM 2166 O O . LYS B 1 125 ? 3.037 2.869 15.852 1 98.44 125 LYS B O 1
ATOM 2171 N N . ASP B 1 126 ? 1.59 1.961 17.234 1 98.69 126 ASP B N 1
ATOM 2172 C CA . ASP B 1 126 ? 0.705 3.121 17.219 1 98.69 126 ASP B CA 1
ATOM 2173 C C . ASP B 1 126 ? 1.463 4.395 17.594 1 98.69 126 ASP B C 1
ATOM 2175 O O . ASP B 1 126 ? 1.329 5.422 16.938 1 98.69 126 ASP B O 1
ATOM 2179 N N . ALA B 1 127 ? 2.221 4.348 18.641 1 98.12 127 ALA B N 1
ATOM 2180 C CA . ALA B 1 127 ? 2.959 5.523 19.094 1 98.12 127 ALA B CA 1
ATOM 2181 C C . ALA B 1 127 ? 3.9 6.031 18 1 98.12 127 ALA B C 1
ATOM 2183 O O . ALA B 1 127 ? 4.016 7.242 17.781 1 98.12 127 ALA B O 1
ATOM 2184 N N . GLY B 1 128 ? 4.57 5.098 17.328 1 98.62 128 GLY B N 1
ATOM 2185 C CA . GLY B 1 128 ? 5.457 5.48 16.234 1 98.62 128 GLY B CA 1
ATOM 2186 C C . GLY B 1 128 ? 4.738 6.164 15.094 1 98.62 128 GLY B C 1
ATOM 2187 O O . GLY B 1 128 ? 5.238 7.148 14.539 1 98.62 128 GLY B O 1
ATOM 2188 N N . ILE B 1 129 ? 3.605 5.668 14.773 1 98.94 129 ILE B N 1
ATOM 2189 C CA . ILE B 1 129 ? 2.811 6.238 13.695 1 98.94 129 ILE B CA 1
ATOM 2190 C C . ILE B 1 129 ? 2.363 7.648 14.07 1 98.94 129 ILE B C 1
ATOM 2192 O O . ILE B 1 129 ? 2.438 8.57 13.258 1 98.94 129 ILE B O 1
ATOM 2196 N N . GLN B 1 130 ? 1.959 7.828 15.281 1 98.81 130 GLN B N 1
ATOM 2197 C CA . GLN B 1 130 ? 1.555 9.156 15.742 1 98.81 130 GLN B CA 1
ATOM 2198 C C . GLN B 1 130 ? 2.727 10.133 15.703 1 98.81 130 GLN B C 1
ATOM 2200 O O . GLN B 1 130 ? 2.559 11.297 15.344 1 98.81 130 GLN B O 1
ATOM 2205 N N . GLU B 1 131 ? 3.863 9.695 16.047 1 98.88 131 GLU B N 1
ATOM 2206 C CA . GLU B 1 131 ? 5.043 10.555 16.016 1 98.88 131 GLU B CA 1
ATOM 2207 C C . GLU B 1 131 ? 5.379 10.969 14.578 1 98.88 131 GLU B C 1
ATOM 2209 O O . GLU B 1 131 ? 5.781 12.109 14.336 1 98.88 131 GLU B O 1
ATOM 2214 N N . ILE B 1 132 ? 5.281 10.031 13.688 1 98.94 132 ILE B N 1
ATOM 2215 C CA . ILE B 1 132 ? 5.523 10.32 12.281 1 98.94 132 ILE B CA 1
ATOM 2216 C C . ILE B 1 132 ? 4.562 11.406 11.797 1 98.94 132 ILE B C 1
ATOM 2218 O O . ILE B 1 132 ? 4.984 12.375 11.172 1 98.94 132 ILE B O 1
ATOM 2222 N N . ARG B 1 133 ? 3.322 11.242 12.055 1 98.94 133 ARG B N 1
ATOM 2223 C CA . ARG B 1 133 ? 2.312 12.211 11.641 1 98.94 133 ARG B CA 1
ATOM 2224 C C . ARG B 1 133 ? 2.58 13.578 12.258 1 98.94 133 ARG B C 1
ATOM 2226 O O . ARG B 1 133 ? 2.551 14.602 11.562 1 98.94 133 ARG B O 1
ATOM 2233 N N . ALA B 1 134 ? 2.885 13.648 13.5 1 98.88 134 ALA B N 1
ATOM 2234 C CA . ALA B 1 134 ? 3.176 14.906 14.188 1 98.88 134 ALA B CA 1
ATOM 2235 C C . ALA B 1 134 ? 4.414 15.578 13.602 1 98.88 134 ALA B C 1
ATOM 2237 O O . ALA B 1 134 ? 4.438 16.797 13.422 1 98.88 134 ALA B O 1
ATOM 2238 N N . ALA B 1 135 ? 5.414 14.781 13.344 1 98.88 135 ALA B N 1
ATOM 2239 C CA . ALA B 1 135 ? 6.66 15.328 12.805 1 98.88 135 ALA B CA 1
ATOM 2240 C C . ALA B 1 135 ? 6.434 15.961 11.438 1 98.88 135 ALA B C 1
ATOM 2242 O O . ALA B 1 135 ? 7.012 17 11.125 1 98.88 135 ALA B O 1
ATOM 2243 N N . TYR B 1 136 ? 5.648 15.336 10.617 1 98.88 136 TYR B N 1
ATOM 2244 C CA . TYR B 1 136 ? 5.387 15.875 9.289 1 98.88 136 TYR B CA 1
ATOM 2245 C C . TYR B 1 136 ? 4.621 17.188 9.375 1 98.88 136 TYR B C 1
ATOM 2247 O O . TYR B 1 136 ? 4.93 18.141 8.656 1 98.88 136 TYR B O 1
ATOM 2255 N N . LYS B 1 137 ? 3.631 17.219 10.211 1 98.69 137 LYS B N 1
ATOM 2256 C CA . LYS B 1 137 ? 2.863 18.453 10.406 1 98.69 137 LYS B CA 1
ATOM 2257 C C . LYS B 1 137 ? 3.77 19.594 10.844 1 98.69 137 LYS B C 1
ATOM 2259 O O . LYS B 1 137 ? 3.662 20.719 10.32 1 98.69 137 LYS B O 1
ATOM 2264 N N . LYS B 1 138 ? 4.598 19.281 11.727 1 98.44 138 LYS B N 1
ATOM 2265 C CA . LYS B 1 138 ? 5.48 20.312 12.258 1 98.44 138 LYS B CA 1
ATOM 2266 C C . LYS B 1 138 ? 6.508 20.75 11.219 1 98.44 138 LYS B C 1
ATOM 2268 O O . LYS B 1 138 ? 6.68 21.938 10.969 1 98.44 138 LYS B O 1
ATOM 2273 N N . GLN B 1 139 ? 7.148 19.844 10.617 1 98.38 139 GLN B N 1
ATOM 2274 C CA . GLN B 1 139 ? 8.266 20.125 9.719 1 98.38 139 GLN B CA 1
ATOM 2275 C C . GLN B 1 139 ? 7.793 20.875 8.477 1 98.38 139 GLN B C 1
ATOM 2277 O O . GLN B 1 139 ? 8.5 21.734 7.953 1 98.38 139 GLN B O 1
ATOM 2282 N N . PHE B 1 140 ? 6.59 20.516 8.016 1 98.44 140 PHE B N 1
ATOM 2283 C CA . PHE B 1 140 ? 6.168 21.047 6.727 1 98.44 140 PHE B CA 1
ATOM 2284 C C . PHE B 1 140 ? 4.918 21.906 6.883 1 98.44 140 PHE B C 1
ATOM 2286 O O . PHE B 1 140 ? 4.254 22.219 5.895 1 98.44 140 PHE B O 1
ATOM 2293 N N . HIS B 1 141 ? 4.605 22.203 8.156 1 97 141 HIS B N 1
ATOM 2294 C CA . HIS B 1 141 ? 3.514 23.109 8.484 1 97 141 HIS B CA 1
ATOM 2295 C C . HIS B 1 141 ? 2.203 22.641 7.855 1 97 141 HIS B C 1
ATOM 2297 O O . HIS B 1 141 ? 1.509 23.422 7.199 1 97 141 HIS B O 1
ATOM 2303 N N . GLN B 1 142 ? 1.906 21.328 8.078 1 95.88 142 GLN B N 1
ATOM 2304 C CA . GLN B 1 142 ? 0.664 20.719 7.609 1 95.88 142 GLN B CA 1
ATOM 2305 C C . GLN B 1 142 ? -0.392 20.703 8.711 1 95.88 142 GLN B C 1
ATOM 2307 O O . GLN B 1 142 ? -0.064 20.562 9.891 1 95.88 142 GLN B O 1
ATOM 2312 N N . GLU B 1 143 ? -1.653 20.734 8.305 1 92.31 143 GLU B N 1
ATOM 2313 C CA . GLU B 1 143 ? -2.756 20.719 9.266 1 92.31 143 GLU B CA 1
ATOM 2314 C C . GLU B 1 143 ? -3.094 19.281 9.68 1 92.31 143 GLU B C 1
ATOM 2316 O O . GLU B 1 143 ? -3.508 19.047 10.82 1 92.31 143 GLU B O 1
ATOM 2321 N N . SER B 1 144 ? -2.969 18.469 8.695 1 95.38 144 SER B N 1
ATOM 2322 C CA . SER B 1 144 ? -3.35 17.094 8.992 1 95.38 144 SER B CA 1
ATOM 2323 C C . SER B 1 144 ? -2.547 16.094 8.156 1 95.38 144 SER B C 1
ATOM 2325 O O . SER B 1 144 ? -1.967 16.469 7.133 1 95.38 144 SER B O 1
ATOM 2327 N N . VAL B 1 145 ? -2.391 14.891 8.656 1 98.56 145 VAL B N 1
ATOM 2328 C CA . VAL B 1 145 ? -1.989 13.672 7.953 1 98.56 145 VAL B CA 1
ATOM 2329 C C . VAL B 1 145 ? -3.031 12.578 8.172 1 98.56 145 VAL B C 1
ATOM 2331 O O . VAL B 1 145 ? -3.07 11.961 9.242 1 98.56 145 VAL B O 1
ATOM 2334 N N . MET B 1 146 ? -3.875 12.336 7.223 1 98.38 146 MET B N 1
ATOM 2335 C CA . MET B 1 146 ? -4.93 11.344 7.383 1 98.38 146 MET B CA 1
ATOM 2336 C C . MET B 1 146 ? -4.34 9.945 7.527 1 98.38 146 MET B C 1
ATOM 2338 O O . MET B 1 146 ? -3.398 9.586 6.812 1 98.38 146 MET B O 1
ATOM 2342 N N . ARG B 1 147 ? -4.922 9.195 8.43 1 98.81 147 ARG B N 1
ATOM 2343 C CA . ARG B 1 147 ? -4.574 7.797 8.664 1 98.81 147 ARG B CA 1
ATOM 2344 C C . ARG B 1 147 ? -5.777 6.887 8.453 1 98.81 147 ARG B C 1
ATOM 2346 O O . ARG B 1 147 ? -6.879 7.191 8.914 1 98.81 147 ARG B O 1
ATOM 2353 N N . ALA B 1 148 ? -5.652 5.781 7.773 1 98.75 148 ALA B N 1
ATOM 2354 C CA . ALA B 1 148 ? -6.629 4.699 7.66 1 98.75 148 ALA B CA 1
ATOM 2355 C C . ALA B 1 148 ? -5.996 3.355 8 1 98.75 148 ALA B C 1
ATOM 2357 O O . ALA B 1 148 ? -4.957 2.99 7.445 1 98.75 148 ALA B O 1
ATOM 2358 N N . ASP B 1 149 ? -6.598 2.629 8.906 1 98.75 149 ASP B N 1
ATOM 2359 C CA . ASP B 1 149 ? -6.172 1.282 9.273 1 98.75 149 ASP B CA 1
ATOM 2360 C C . ASP B 1 149 ? -7.145 0.234 8.742 1 98.75 149 ASP B C 1
ATOM 2362 O O . ASP B 1 149 ? -8.359 0.438 8.766 1 98.75 149 ASP B O 1
ATOM 2366 N N . GLU B 1 150 ? -6.574 -0.884 8.336 1 98 150 GLU B N 1
ATOM 2367 C CA . GLU B 1 150 ? -7.395 -2.023 7.934 1 98 150 GLU B CA 1
ATOM 2368 C C . GLU B 1 150 ? -6.77 -3.34 8.383 1 98 150 GLU B C 1
ATOM 2370 O O . GLU B 1 150 ? -5.551 -3.428 8.562 1 98 150 GLU B O 1
ATOM 2375 N N . ALA B 1 151 ? -7.664 -4.355 8.578 1 98.19 151 ALA B N 1
ATOM 2376 C CA . ALA B 1 151 ? -7.18 -5.715 8.797 1 98.19 151 ALA B CA 1
ATOM 2377 C C . ALA B 1 151 ? -6.738 -6.363 7.488 1 98.19 151 ALA B C 1
ATOM 2379 O O . ALA B 1 151 ? -7.383 -6.188 6.453 1 98.19 151 ALA B O 1
ATOM 2380 N N . ALA B 1 152 ? -5.633 -7.109 7.609 1 98.38 152 ALA B N 1
ATOM 2381 C CA . ALA B 1 152 ? -5.129 -7.836 6.445 1 98.38 152 ALA B CA 1
ATOM 2382 C C . ALA B 1 152 ? -4.516 -9.172 6.859 1 98.38 152 ALA B C 1
ATOM 2384 O O . ALA B 1 152 ? -4.113 -9.344 8.008 1 98.38 152 ALA B O 1
ATOM 2385 N N . ASN B 1 153 ? -4.527 -10.125 5.973 1 98.5 153 ASN B N 1
ATOM 2386 C CA . ASN B 1 153 ? -3.689 -11.312 6.047 1 98.5 153 ASN B CA 1
ATOM 2387 C C . ASN B 1 153 ? -2.525 -11.242 5.059 1 98.5 153 ASN B C 1
ATOM 2389 O O . ASN B 1 153 ? -2.736 -11.094 3.855 1 98.5 153 ASN B O 1
ATOM 2393 N N . VAL B 1 154 ? -1.302 -11.312 5.59 1 98.5 154 VAL B N 1
ATOM 2394 C CA . VAL B 1 154 ? -0.125 -11.062 4.766 1 98.5 154 VAL B CA 1
ATOM 2395 C C . VAL B 1 154 ? 0.685 -12.344 4.613 1 98.5 154 VAL B C 1
ATOM 2397 O O . VAL B 1 154 ? 0.862 -13.094 5.578 1 98.5 154 VAL B O 1
ATOM 2400 N N . ASP B 1 155 ? 1.144 -12.57 3.41 1 97.94 155 ASP B N 1
ATOM 2401 C CA . ASP B 1 155 ? 2.008 -13.688 3.043 1 97.94 155 ASP B CA 1
ATOM 2402 C C . ASP B 1 155 ? 3.141 -13.234 2.127 1 97.94 155 ASP B C 1
ATOM 2404 O O . ASP B 1 155 ? 2.939 -12.375 1.265 1 97.94 155 ASP B O 1
ATOM 2408 N N . PHE B 1 156 ? 4.309 -13.805 2.281 1 95.38 156 PHE B N 1
ATOM 2409 C CA . PHE B 1 156 ? 5.473 -13.414 1.493 1 95.38 156 PHE B CA 1
ATOM 2410 C C . PHE B 1 156 ? 5.883 -14.539 0.548 1 95.38 156 PHE B C 1
ATOM 2412 O O . PHE B 1 156 ? 5.715 -15.719 0.868 1 95.38 156 PHE B O 1
#

InterPro domains:
  IPR021957 Protein of unknown function DUF3574 [PF12098] (53-156)

Nearest PDB structures (foldseek):
  6zm9-assembly1_A  TM=6.797E-01  e=3.590E-05  unidentified
  6znb-assembly1_AA  TM=6.529E-01  e=9.542E-05  Bacteriophage sp.
  4usi-assembly1_C  TM=7.009E-01  e=2.288E-03  Chlamydomonas reinhardtii
  2gx8-assembly1_B  TM=5.197E-01  e=1.616E-02  Bacillus cereus ATCC 14579
  7yav-assembly2_A  TM=4.219E-01  e=6.317E-01  Morus alba

Sequence (312 aa):
MPQRTSRLRTAALAAATVLAVGAPTAYAALDAGGEPAPADRSTAVRGTPYVGTHLYFGTARSDGHPDVTDRQFRDFVTRRVTPKFPAGLSIEDARGQWRDAKGVVIRERSYELTLYYPKSEARAKDAGIQEIRAAYKKQFHQESVMRADEAANVDFMPQRTSRLRTAALAAATVLAVGAPTAYAALDAGGEPAPADRSTAVRGTPYVGTHLYFGTARSDGHPDVTDRQFRDFVTRRVTPKFPAGLSIEDARGQWRDAKGVVIRERSYELTLYYPKSEARAKDAGIQEIRAAYKKQFHQESVMRADEAANVDF

Solvent-accessible surface area (backbone atoms only — not comparable to full-atom values): 19034 Å² total; per-residue (Å²): 134,88,77,80,75,76,82,77,73,84,78,79,80,78,79,80,74,77,76,77,83,74,80,83,78,76,82,73,78,75,74,83,61,84,70,70,72,79,70,78,72,72,75,78,75,70,54,44,62,23,35,37,39,40,36,40,43,69,27,71,32,75,79,72,53,76,56,64,44,70,67,58,49,52,50,46,40,60,70,57,41,36,80,75,41,72,91,52,71,49,77,41,72,32,35,34,38,31,40,47,96,88,64,49,78,46,75,39,60,28,36,40,38,39,39,71,46,51,46,91,42,44,74,71,47,45,60,54,54,52,49,41,45,52,48,49,25,63,77,52,46,37,93,59,43,40,34,38,35,28,81,41,59,52,74,132,136,89,82,86,84,82,86,80,83,82,83,85,84,84,81,82,80,79,81,78,78,69,78,72,77,77,73,76,76,73,76,67,78,69,66,76,68,77,76,76,77,71,73,79,71,70,55,43,66,24,35,37,39,40,36,39,42,69,26,71,31,74,79,71,54,77,57,63,44,70,66,57,49,51,50,46,41,58,70,56,42,36,79,77,40,34,87,37,38,39,38,28,82,43,74,46,73,51,64,48,96,89,66,49,78,45,76,38,60,28,37,38,38,39,38,70,45,52,47,92,44,46,73,74,46,45,60,54,52,53,49,42,44,51,49,49,24,62,76,51,48,38,92,68,57,56,75,50,77,42,67,28,25,39,41,102

Secondary structure (DSSP, 8-state):
----------------------------------------------SEEEEEEEEEEE---TTSPPPPPHHHHHHHIIIIITTT-TT--EEEEEEEEEE-TTS-EEEEEEEEEEEEEEGGGHHHHHHHHHHHHHHHHHHHT-S--EEEEEEEEE--/----------------------------------------------SEEEEEEEEEEE---TTSPPPPPHHHHHHHIIIIITTT-TT-EEEEEEEEEEE-TTS-EEEEEEEEEEEEEEGGGHHHHHHHHHHHHHHHHHHHT-S--EEEEEEEEEE-

Foldseek 3Di:
DDDPPDPDPPDDPDDPPPPDPDDDPDPPPPDPPPPPDPPPPPVDDDAAKKKKKKKKFFFDFPVPDDTQDPVNVVVLCVPQPCVLAVVDKDKDKDKDWDADPVRDIDITTIMIMMDMDHPVCCVVSVVSVVRSFVVSCVVRVDPGIDMDMDMDGDDD/DDDPDDPPPPPDPPDPPPDPPCDPPPPPPPVPVPPPDPPPPPPDDDAAKKKKKKKKFWFDFPVPDDTQDPVNVVVLCVVQPCVLAVVDKDKDKDKDWDADPVRDIDITIMMIMMDIDHPVCCVVSVVSVVRSFVVSCVVRVNPGIDMDMDMDGDDD

pLDDT: mean 79.17, std 29.27, range [23.55, 98.94]

Radius of gyration: 31.85 Å; Cα contacts (8 Å, |Δi|>4): 406; chains: 2; bounding box: 75×98×86 Å